Protein AF-A0A1B6LJT4-F1 (afdb_monomer_lite)

Foldseek 3Di:
DDDDDDDDDDDDPDDDDDDDPLRLLADQDDDDPDDDDDVVLCVVLVLDPVCVVVLVVVLVVLVVVLVVVVVCCVPPPVVVCVVVVVVVVDVDDDDDLVSVAQDEAEDDDDQLPCSLVVVCVSFVVPNPSNRGDRDNDDDPQAKEKEAEDPDWDKDFLVRVCVPSNNVVVCVVPDVNRNRYMYTHDHGSVRVCSPPRRRYIYIYD

Organism: NCBI:txid36148

Sequence (204 aa):
EEVAEQEPAVEEKVKEQEPTDEDQLTLEFETPKIRRPRDHIGEILHLDPESAETEMLLAKTIETTLKDLKKLYDSAINPLEILFKYRDLSNRHFGDPEIFSKPLILFMGPWSGGKSTILNYLLDNEFKSSSLRTGAEPSPAYFNILMWGDREEVLDGTQLAADWTFSGLQKFGQGLLDRLRGLRLNAPLLEKVMQNYLFNIFIA

pLDDT: mean 71.95, std 18.51, range [28.2, 94.06]

Secondary structure (DSSP, 8-state):
----PPPPP-------PPPPTTTTT-------SSPPP-HHHHHHTT-SHHHHHHHHHHHHHHHHHHHHHHHHIIIIIHHHHHHTTHHHH-S----HHHHH---EEEE--STTSSHHHHHHHHHT-TTSTTPPP--SS-----EEEEEE-SS-EEEEHHHHHHSTTTGGGGGG-HHHHTTEEEEEE--HHHHHHHHTS--EEEE-

Structure (mmCIF, N/CA/C/O backbone):
data_AF-A0A1B6LJT4-F1
#
_entry.id   AF-A0A1B6LJT4-F1
#
loop_
_atom_site.group_PDB
_atom_site.id
_atom_site.type_symbol
_atom_site.label_atom_id
_atom_site.label_alt_id
_atom_site.label_comp_id
_atom_site.label_asym_id
_atom_site.label_entity_id
_atom_site.label_seq_id
_atom_site.pdbx_PDB_ins_code
_atom_site.Cartn_x
_atom_site.Cartn_y
_atom_site.Cartn_z
_atom_site.occupancy
_atom_site.B_iso_or_equiv
_atom_site.auth_seq_id
_atom_site.auth_comp_id
_atom_site.auth_asym_id
_atom_site.auth_atom_id
_atom_site.pdbx_PDB_model_num
ATOM 1 N N . GLU A 1 1 ? 4.831 -4.525 -81.318 1.00 39.66 1 GLU A N 1
ATOM 2 C CA . GLU A 1 1 ? 4.690 -3.309 -80.501 1.00 39.66 1 GLU A CA 1
ATOM 3 C C . GLU A 1 1 ? 3.236 -3.189 -80.118 1.00 39.66 1 GLU A C 1
ATOM 5 O O . GLU A 1 1 ? 2.417 -2.958 -80.991 1.00 39.66 1 GLU A O 1
ATOM 10 N N . GLU A 1 2 ? 2.918 -3.421 -78.852 1.00 30.47 2 GLU A N 1
ATOM 11 C CA . GLU A 1 2 ? 1.665 -2.955 -78.267 1.00 30.47 2 GLU A CA 1
ATOM 12 C C . GLU A 1 2 ? 1.968 -2.649 -76.802 1.00 30.47 2 GLU A C 1
ATOM 14 O O . GLU A 1 2 ? 2.510 -3.475 -76.065 1.00 30.47 2 GLU A O 1
ATOM 19 N N . VAL A 1 3 ? 1.785 -1.376 -76.472 1.00 29.97 3 VAL A N 1
ATOM 20 C CA . VAL A 1 3 ? 2.199 -0.713 -75.241 1.00 29.97 3 VAL A CA 1
ATOM 21 C C . VAL A 1 3 ? 1.140 -1.003 -74.183 1.00 29.97 3 VAL A C 1
ATOM 23 O O . VAL A 1 3 ? -0.027 -0.684 -74.381 1.00 29.97 3 VAL A O 1
ATOM 26 N N . ALA A 1 4 ? 1.540 -1.626 -73.075 1.00 30.77 4 ALA A N 1
ATOM 27 C CA . ALA A 1 4 ? 0.677 -1.827 -71.920 1.00 30.77 4 ALA A CA 1
ATOM 28 C C . ALA A 1 4 ? 0.597 -0.522 -71.110 1.00 30.77 4 ALA A C 1
ATOM 30 O O . ALA A 1 4 ? 1.565 -0.137 -70.451 1.00 30.77 4 ALA A O 1
ATOM 31 N N . GLU A 1 5 ? -0.548 0.157 -71.171 1.00 32.22 5 GLU A N 1
ATOM 32 C CA . GLU A 1 5 ? -0.922 1.205 -70.220 1.00 32.22 5 GLU A CA 1
ATOM 33 C C . GLU A 1 5 ? -1.245 0.563 -68.862 1.00 32.22 5 GLU A C 1
ATOM 35 O O . GLU A 1 5 ? -2.093 -0.322 -68.754 1.00 32.22 5 GLU A O 1
ATOM 40 N N . GLN A 1 6 ? -0.523 0.991 -67.827 1.00 30.58 6 GLN A N 1
ATOM 41 C CA . GLN A 1 6 ? -0.782 0.653 -66.430 1.00 30.58 6 GLN A CA 1
ATOM 42 C C . GLN A 1 6 ? -1.747 1.687 -65.835 1.00 30.58 6 GLN A C 1
ATOM 44 O O . GLN A 1 6 ? -1.438 2.878 -65.801 1.00 30.58 6 GLN A O 1
ATOM 49 N N . GLU A 1 7 ? -2.893 1.230 -65.334 1.00 30.56 7 GLU A N 1
ATOM 50 C CA . GLU A 1 7 ? -3.740 1.992 -64.408 1.00 30.56 7 GLU A CA 1
ATOM 51 C C . GLU A 1 7 ? -3.060 2.067 -63.023 1.00 30.56 7 GLU A C 1
ATOM 53 O O . GLU A 1 7 ? -2.526 1.052 -62.562 1.00 30.56 7 GLU A O 1
ATOM 58 N N . PRO A 1 8 ? -3.061 3.213 -62.314 1.00 31.23 8 PRO A N 1
ATOM 59 C CA . PRO A 1 8 ? -2.536 3.271 -60.956 1.00 31.23 8 PRO A CA 1
ATOM 60 C C . PRO A 1 8 ? -3.595 2.816 -59.941 1.00 31.23 8 PRO A C 1
ATOM 62 O O . PRO A 1 8 ? -4.715 3.328 -59.902 1.00 31.23 8 PRO A O 1
ATOM 65 N N . ALA A 1 9 ? -3.208 1.862 -59.093 1.00 29.45 9 ALA A N 1
ATOM 66 C CA . ALA A 1 9 ? -3.973 1.414 -57.938 1.00 29.45 9 ALA A CA 1
ATOM 67 C C . ALA A 1 9 ? -4.107 2.536 -56.894 1.00 29.45 9 ALA A C 1
ATOM 69 O O . ALA A 1 9 ? -3.146 3.230 -56.564 1.00 29.45 9 ALA A O 1
ATOM 70 N N . VAL A 1 10 ? -5.323 2.698 -56.378 1.00 29.47 10 VAL A N 1
ATOM 71 C CA . VAL A 1 10 ? -5.694 3.658 -55.335 1.00 29.47 10 VAL A CA 1
ATOM 72 C C . VAL A 1 10 ? -5.130 3.182 -53.991 1.00 29.47 10 VAL A C 1
ATOM 74 O O . VAL A 1 10 ? -5.551 2.150 -53.478 1.00 29.47 10 VAL A O 1
ATOM 77 N N . GLU A 1 11 ? -4.185 3.929 -53.417 1.00 30.33 11 GLU A N 1
ATOM 78 C CA . GLU A 1 11 ? -3.717 3.735 -52.039 1.00 30.33 11 GLU A CA 1
ATOM 79 C C . GLU A 1 11 ? -4.812 4.157 -51.042 1.00 30.33 11 GLU A C 1
ATOM 81 O O . GLU A 1 11 ? -5.112 5.343 -50.868 1.00 30.33 11 GLU A O 1
ATOM 86 N N . GLU A 1 12 ? -5.411 3.177 -50.364 1.00 29.47 12 GLU A N 1
ATOM 87 C CA . GLU A 1 12 ? -6.205 3.401 -49.156 1.00 29.47 12 GLU A CA 1
ATOM 88 C C . GLU A 1 12 ? -5.291 3.908 -48.033 1.00 29.47 12 GLU A C 1
ATOM 90 O O . GLU A 1 12 ? -4.470 3.180 -47.475 1.00 29.47 12 GLU A O 1
ATOM 95 N N . LYS A 1 13 ? -5.448 5.186 -47.682 1.00 28.20 13 LYS A N 1
ATOM 96 C CA . LYS A 1 13 ? -4.866 5.772 -46.473 1.00 28.20 13 LYS A CA 1
ATOM 97 C C . LYS A 1 13 ? -5.453 5.085 -45.239 1.00 28.20 13 LYS A C 1
ATOM 99 O O . LYS A 1 13 ? -6.573 5.395 -44.829 1.00 28.20 13 LYS A O 1
ATOM 104 N N . VAL A 1 14 ? -4.673 4.203 -44.624 1.00 30.86 14 VAL A N 1
ATOM 105 C CA . VAL A 1 14 ? -4.910 3.719 -43.261 1.00 30.86 14 VAL A CA 1
ATOM 106 C C . VAL A 1 14 ? -4.842 4.931 -42.329 1.00 30.86 14 VAL A C 1
ATOM 108 O O . VAL A 1 14 ? -3.804 5.574 -42.198 1.00 30.86 14 VAL A O 1
ATOM 111 N N . LYS A 1 15 ? -5.983 5.296 -41.736 1.00 30.11 15 LYS A N 1
ATOM 112 C CA . LYS A 1 15 ? -6.048 6.284 -40.656 1.00 30.11 15 LYS A CA 1
ATOM 113 C C . LYS A 1 15 ? -5.293 5.723 -39.454 1.00 30.11 15 LYS A C 1
ATOM 115 O O . LYS A 1 15 ? -5.739 4.736 -38.877 1.00 30.11 15 LYS A O 1
ATOM 120 N N . GLU A 1 16 ? -4.199 6.374 -39.076 1.00 35.47 16 GLU A N 1
ATOM 121 C CA . GLU A 1 16 ? -3.583 6.221 -37.758 1.00 35.47 16 GLU A CA 1
ATOM 122 C C . GLU A 1 16 ? -4.648 6.547 -36.700 1.00 35.47 16 GLU A C 1
ATOM 124 O O . GLU A 1 16 ? -5.141 7.673 -36.613 1.00 35.47 16 GLU A O 1
ATOM 129 N N . GLN A 1 17 ? -5.091 5.522 -35.974 1.00 36.88 17 GLN A N 1
ATOM 130 C CA . GLN A 1 17 ? -5.927 5.680 -34.790 1.00 36.88 17 GLN A CA 1
ATOM 131 C C . GLN A 1 17 ? -5.018 6.118 -33.640 1.00 36.88 17 GLN A C 1
ATOM 133 O O . GLN A 1 17 ? -3.931 5.568 -33.469 1.00 36.88 17 GLN A O 1
ATOM 138 N N . GLU A 1 18 ? -5.440 7.130 -32.881 1.00 37.72 18 GLU A N 1
ATOM 139 C CA . GLU A 1 18 ? -4.740 7.522 -31.656 1.00 37.72 18 GLU A CA 1
ATOM 140 C C . GLU A 1 18 ? -4.687 6.328 -30.684 1.00 37.72 18 GLU A C 1
ATOM 142 O O . GLU A 1 18 ? -5.686 5.613 -30.563 1.00 37.72 18 GLU A O 1
ATOM 147 N N . PRO A 1 19 ? -3.548 6.090 -30.007 1.00 37.28 19 PRO A N 1
ATOM 148 C CA . PRO A 1 19 ? -3.384 4.936 -29.133 1.00 37.28 19 PRO A CA 1
ATOM 149 C C . PRO A 1 19 ? -4.334 5.032 -27.939 1.00 37.28 19 PRO A C 1
ATOM 151 O O . PRO A 1 19 ? -4.362 6.040 -27.223 1.00 37.28 19 PRO A O 1
ATOM 154 N N . THR A 1 20 ? -5.095 3.962 -27.723 1.00 43.94 20 THR A N 1
ATOM 155 C CA . THR A 1 20 ? -6.021 3.813 -26.599 1.00 43.94 20 THR A CA 1
ATOM 156 C C . THR A 1 20 ? -5.267 3.861 -25.262 1.00 43.94 20 THR A C 1
ATOM 158 O O . THR A 1 20 ? -4.078 3.552 -25.202 1.00 43.94 20 THR A O 1
ATOM 161 N N . ASP A 1 21 ? -5.938 4.220 -24.161 1.00 46.62 21 ASP A N 1
ATOM 162 C CA . ASP A 1 21 ? -5.322 4.275 -22.819 1.00 46.62 21 ASP A CA 1
ATOM 163 C C . ASP A 1 21 ? -4.666 2.939 -22.400 1.00 46.62 21 ASP A C 1
ATOM 165 O O . ASP A 1 21 ? -3.709 2.934 -21.628 1.00 46.62 21 ASP A O 1
ATOM 169 N N . GLU A 1 22 ? -5.152 1.812 -22.933 1.00 44.06 22 GLU A N 1
ATOM 170 C CA . GLU A 1 22 ? -4.559 0.479 -22.754 1.00 44.06 22 GLU A CA 1
ATOM 171 C C . GLU A 1 22 ? -3.236 0.319 -23.531 1.00 44.06 22 GLU A C 1
ATOM 173 O O . GLU A 1 22 ? -2.260 -0.192 -22.980 1.00 44.06 22 GLU A O 1
ATOM 178 N N . ASP A 1 23 ? -3.152 0.850 -24.757 1.00 43.50 23 ASP A N 1
ATOM 179 C CA . ASP A 1 23 ? -1.957 0.779 -25.616 1.00 43.50 23 ASP A CA 1
ATOM 180 C C . ASP A 1 23 ? -0.812 1.662 -25.106 1.00 43.50 23 ASP A C 1
ATOM 182 O O . ASP A 1 23 ? 0.365 1.382 -25.339 1.00 43.50 23 ASP A O 1
ATOM 186 N N . GLN A 1 24 ? -1.133 2.726 -24.364 1.00 46.72 24 GLN A N 1
ATOM 187 C CA . GLN A 1 24 ? -0.129 3.585 -23.728 1.00 46.72 24 GLN A CA 1
ATOM 188 C C . GLN A 1 24 ? 0.595 2.896 -22.555 1.00 46.72 24 GLN A C 1
ATOM 190 O O . GLN A 1 24 ? 1.649 3.380 -22.122 1.00 46.72 24 GLN A O 1
ATOM 195 N N . LEU A 1 25 ? 0.060 1.778 -22.045 1.00 45.47 25 LEU A N 1
ATOM 196 C CA . LEU A 1 25 ? 0.709 0.948 -21.025 1.00 45.47 25 LEU A CA 1
ATOM 197 C C . LEU A 1 25 ? 1.537 -0.200 -21.623 1.00 45.47 25 LEU A C 1
ATOM 199 O O . LEU A 1 25 ? 2.586 -0.532 -21.071 1.00 45.47 25 LEU A O 1
ATOM 203 N N . THR A 1 26 ? 1.124 -0.785 -22.746 1.00 44.16 26 THR A N 1
ATOM 204 C CA . THR A 1 26 ? 1.772 -1.964 -23.343 1.00 44.16 26 THR A CA 1
ATOM 205 C C . THR A 1 26 ? 2.773 -1.585 -24.431 1.00 44.16 26 THR A C 1
ATOM 207 O O . THR A 1 26 ? 2.538 -1.799 -25.617 1.00 44.16 26 THR A O 1
ATOM 210 N N . LEU A 1 27 ? 3.933 -1.050 -24.046 1.00 51.69 27 LEU A N 1
ATOM 211 C CA . LEU A 1 27 ? 5.076 -1.022 -24.965 1.00 51.69 27 LEU A CA 1
ATOM 212 C C . LEU A 1 27 ? 5.609 -2.454 -25.137 1.00 51.69 27 LEU A C 1
ATOM 214 O O . LEU A 1 27 ? 6.002 -3.099 -24.164 1.00 51.69 27 LEU A O 1
ATOM 218 N N . GLU A 1 28 ? 5.626 -2.960 -26.370 1.00 45.59 28 GLU A N 1
ATOM 219 C CA . GLU A 1 28 ? 6.308 -4.213 -26.702 1.00 45.59 28 GLU A CA 1
ATOM 220 C C . GLU A 1 28 ? 7.818 -4.007 -26.545 1.00 45.59 28 GLU A C 1
ATOM 222 O O . GLU A 1 28 ? 8.483 -3.388 -27.375 1.00 45.59 28 GLU A O 1
ATOM 227 N N . PHE A 1 29 ? 8.378 -4.491 -25.440 1.00 53.41 29 PHE A N 1
ATOM 228 C CA . PHE A 1 29 ? 9.816 -4.446 -25.227 1.00 53.41 29 PHE A CA 1
ATOM 229 C C . PHE A 1 29 ? 10.473 -5.741 -25.710 1.00 53.41 29 PHE A C 1
ATOM 231 O O . PHE A 1 29 ? 10.131 -6.834 -25.251 1.00 53.41 29 PHE A O 1
ATOM 238 N N . GLU A 1 30 ? 11.497 -5.633 -26.559 1.00 58.06 30 GLU A N 1
ATOM 239 C CA . GLU A 1 30 ? 12.404 -6.754 -26.808 1.00 58.06 30 GLU A CA 1
ATOM 240 C C . GLU A 1 30 ? 13.152 -7.091 -25.513 1.00 58.06 30 GLU A C 1
ATOM 242 O O . GLU A 1 30 ? 13.946 -6.301 -24.997 1.00 58.06 30 GLU A O 1
ATOM 247 N N . THR A 1 31 ? 12.886 -8.274 -24.956 1.00 60.66 31 THR A N 1
ATOM 248 C CA . THR A 1 31 ? 13.540 -8.708 -23.719 1.00 60.66 31 THR A CA 1
ATOM 249 C C . THR A 1 31 ? 15.049 -8.876 -23.957 1.00 60.66 31 THR A C 1
ATOM 251 O O . THR A 1 31 ? 15.448 -9.719 -24.769 1.00 60.66 31 THR A O 1
ATOM 254 N N . PRO A 1 32 ? 15.921 -8.157 -23.226 1.00 70.75 32 PRO A N 1
ATOM 255 C CA . PRO A 1 32 ? 17.362 -8.328 -23.357 1.00 70.75 32 PRO A CA 1
ATOM 256 C C . PRO A 1 32 ? 17.798 -9.727 -22.895 1.00 70.75 32 PRO A C 1
ATOM 258 O O . PRO A 1 32 ? 17.322 -10.247 -21.885 1.00 70.75 32 PRO A O 1
ATOM 261 N N . LYS A 1 33 ? 18.754 -10.327 -23.619 1.00 66.12 33 LYS A N 1
ATOM 262 C CA . LYS A 1 33 ? 19.269 -11.687 -23.349 1.00 66.12 33 LYS A CA 1
ATOM 263 C C . LYS A 1 33 ? 19.962 -11.837 -21.989 1.00 66.12 33 LYS A C 1
ATOM 265 O O . LYS A 1 33 ? 20.040 -12.946 -21.476 1.00 66.12 33 LYS A O 1
ATOM 270 N N . ILE A 1 34 ? 20.482 -10.747 -21.422 1.00 74.75 34 ILE A N 1
ATOM 271 C CA . ILE A 1 34 ? 21.136 -10.732 -20.108 1.00 74.75 34 ILE A CA 1
ATOM 272 C C . ILE A 1 34 ? 20.363 -9.758 -19.222 1.00 74.75 34 ILE A C 1
ATOM 274 O O . ILE A 1 34 ? 20.391 -8.548 -19.448 1.00 74.75 34 ILE A O 1
ATOM 278 N N . ARG A 1 35 ? 19.660 -10.298 -18.224 1.00 76.06 35 ARG A N 1
ATOM 279 C CA . ARG A 1 35 ? 18.946 -9.517 -17.209 1.00 76.06 35 ARG A CA 1
ATOM 280 C C . ARG A 1 35 ? 19.856 -9.257 -16.010 1.00 76.06 35 ARG A C 1
ATOM 282 O O . ARG A 1 35 ? 20.797 -10.008 -15.755 1.00 76.06 35 ARG A O 1
ATOM 289 N N . ARG A 1 36 ? 19.571 -8.187 -15.267 1.00 80.88 36 ARG A N 1
ATOM 290 C CA . ARG A 1 36 ? 20.244 -7.915 -13.989 1.00 80.88 36 ARG A CA 1
ATOM 291 C C . ARG A 1 36 ? 19.910 -9.046 -12.998 1.00 80.88 36 ARG A C 1
ATOM 293 O O . ARG A 1 36 ? 18.734 -9.396 -12.909 1.00 80.88 36 ARG A O 1
ATOM 300 N N . PRO A 1 37 ? 20.897 -9.624 -12.286 1.00 80.69 37 PRO A N 1
ATOM 301 C CA . PRO A 1 37 ? 20.642 -10.685 -11.316 1.00 80.69 37 PRO A CA 1
ATOM 302 C C . PRO A 1 37 ? 19.878 -10.136 -10.110 1.00 80.69 37 PRO A C 1
ATOM 304 O O . PRO A 1 37 ? 20.085 -8.991 -9.704 1.00 80.69 37 PRO A O 1
ATOM 307 N N . ARG A 1 38 ? 18.997 -10.955 -9.535 1.00 77.44 38 ARG A N 1
ATOM 308 C CA . ARG A 1 38 ? 18.036 -10.534 -8.502 1.00 77.44 38 ARG A CA 1
ATOM 309 C C . ARG A 1 38 ? 18.003 -11.425 -7.272 1.00 77.44 38 ARG A C 1
ATOM 311 O O . ARG A 1 38 ? 17.150 -11.235 -6.413 1.00 77.44 38 ARG A O 1
ATOM 318 N N . ASP A 1 39 ? 18.946 -12.347 -7.169 1.00 80.81 39 ASP A N 1
ATOM 319 C CA . ASP A 1 39 ? 18.966 -13.360 -6.114 1.00 80.81 39 ASP A CA 1
ATOM 320 C C . ASP A 1 39 ? 19.014 -12.712 -4.716 1.00 80.81 39 ASP A C 1
ATOM 322 O O . ASP A 1 39 ? 18.272 -13.099 -3.818 1.00 80.81 39 ASP A O 1
ATOM 326 N N . HIS A 1 40 ? 19.742 -11.595 -4.589 1.00 81.31 40 HIS A N 1
ATOM 327 C CA . HIS A 1 40 ? 19.784 -10.765 -3.377 1.00 81.31 40 HIS A CA 1
ATOM 328 C C . HIS A 1 40 ? 18.410 -10.263 -2.903 1.00 81.31 40 HIS A C 1
ATOM 330 O O . HIS A 1 40 ? 18.234 -10.020 -1.715 1.00 81.31 40 HIS A O 1
ATOM 336 N N . ILE A 1 41 ? 17.433 -10.066 -3.797 1.00 79.56 41 ILE A N 1
ATOM 337 C CA . ILE A 1 41 ? 16.086 -9.617 -3.408 1.00 79.56 41 ILE A CA 1
ATOM 338 C C . ILE A 1 41 ? 15.383 -10.733 -2.635 1.00 79.56 41 ILE A C 1
ATOM 340 O O . ILE A 1 41 ? 14.738 -10.455 -1.627 1.00 79.56 41 ILE A O 1
ATOM 344 N N . GLY A 1 42 ? 15.535 -11.982 -3.086 1.00 75.25 42 GLY A N 1
ATOM 345 C CA . GLY A 1 42 ? 14.989 -13.148 -2.395 1.00 75.25 42 GLY A CA 1
ATOM 346 C C . GLY A 1 42 ? 15.584 -13.316 -1.002 1.00 75.25 42 GLY A C 1
ATOM 347 O O . GLY A 1 42 ? 14.832 -13.488 -0.046 1.00 75.25 42 GLY A O 1
ATOM 348 N N . GLU A 1 43 ? 16.903 -13.151 -0.887 1.00 77.00 43 GLU A N 1
ATOM 349 C CA . GLU A 1 43 ? 17.624 -13.224 0.389 1.00 77.00 43 GLU A CA 1
ATOM 350 C C . GLU A 1 43 ? 17.216 -12.098 1.357 1.00 77.00 43 GLU A C 1
ATOM 352 O O . GLU A 1 43 ? 16.897 -12.361 2.515 1.00 77.00 43 GLU A O 1
ATOM 357 N N . ILE A 1 44 ? 17.180 -10.839 0.895 1.00 76.56 44 ILE A N 1
ATOM 358 C CA . ILE A 1 44 ? 16.849 -9.672 1.739 1.00 76.56 44 ILE A CA 1
ATOM 359 C C . ILE A 1 44 ? 15.403 -9.726 2.229 1.00 76.56 44 ILE A C 1
ATOM 361 O O . ILE A 1 44 ? 15.114 -9.367 3.369 1.00 76.56 44 ILE A O 1
ATOM 365 N N . LEU A 1 45 ? 14.479 -10.127 1.357 1.00 73.75 45 LEU A N 1
ATOM 366 C CA . LEU A 1 45 ? 13.057 -10.209 1.684 1.00 73.75 45 LEU A CA 1
ATOM 367 C C . LEU A 1 45 ? 12.660 -11.615 2.148 1.00 73.75 45 LEU A C 1
ATOM 369 O O . LEU A 1 45 ? 11.468 -11.921 2.161 1.00 73.75 45 LEU A O 1
ATOM 373 N N . HIS A 1 46 ? 13.638 -12.438 2.558 1.00 73.50 46 HIS A N 1
ATOM 374 C CA . HIS A 1 46 ? 13.458 -13.746 3.190 1.00 73.50 46 HIS A CA 1
ATOM 375 C C . HIS A 1 46 ? 12.368 -14.584 2.509 1.00 73.50 46 HIS A C 1
ATOM 377 O O . HIS A 1 46 ? 11.441 -15.068 3.156 1.00 73.50 46 HIS A O 1
ATOM 383 N N . LEU A 1 47 ? 12.401 -14.678 1.176 1.00 69.50 47 LEU A N 1
ATOM 384 C CA . LEU A 1 47 ? 11.389 -15.409 0.398 1.00 69.50 47 LEU A CA 1
ATOM 385 C C . LEU A 1 47 ? 11.536 -16.938 0.520 1.00 69.50 47 LEU A C 1
ATOM 387 O O . LEU A 1 47 ? 10.780 -17.683 -0.101 1.00 69.50 47 LEU A O 1
ATOM 391 N N . ASP A 1 48 ? 12.493 -17.398 1.323 1.00 73.00 48 ASP A N 1
ATOM 392 C CA . ASP A 1 48 ? 12.773 -18.805 1.560 1.00 73.00 48 ASP A CA 1
ATOM 393 C C . ASP A 1 48 ? 11.681 -19.483 2.407 1.00 73.00 48 ASP A C 1
ATOM 395 O O . ASP A 1 48 ? 11.159 -18.891 3.360 1.00 73.00 48 ASP A O 1
ATOM 399 N N . PRO A 1 49 ? 11.376 -20.766 2.136 1.00 71.62 49 PRO A N 1
ATOM 400 C CA . PRO A 1 49 ? 10.339 -21.511 2.851 1.00 71.62 49 PRO A CA 1
ATOM 401 C C . PRO A 1 49 ? 10.620 -21.661 4.355 1.00 71.62 49 PRO A C 1
ATOM 403 O O . PRO A 1 49 ? 9.683 -21.805 5.134 1.00 71.62 49 PRO A O 1
ATOM 406 N N . GLU A 1 50 ? 11.882 -21.578 4.787 1.00 73.31 50 GLU A N 1
ATOM 407 C CA . GLU A 1 50 ? 12.261 -21.629 6.208 1.00 73.31 50 GLU A CA 1
ATOM 408 C C . GLU A 1 50 ? 11.764 -20.407 6.999 1.00 73.31 50 GLU A C 1
ATOM 410 O O . GLU A 1 50 ? 11.437 -20.516 8.180 1.00 73.31 50 GLU A O 1
ATOM 415 N N . SER A 1 51 ? 11.642 -19.245 6.348 1.00 73.62 51 SER A N 1
ATOM 416 C CA . SER A 1 51 ? 11.158 -18.013 6.989 1.00 73.62 51 SER A CA 1
ATOM 417 C C . SER A 1 51 ? 9.627 -17.958 7.078 1.00 73.62 51 SER A C 1
ATOM 419 O O . SER A 1 51 ? 9.070 -17.204 7.883 1.00 73.62 51 SER A O 1
ATOM 421 N N . ALA A 1 52 ? 8.925 -18.800 6.312 1.00 74.81 52 ALA A N 1
ATOM 422 C CA . ALA A 1 52 ? 7.465 -18.812 6.252 1.00 74.81 52 ALA A CA 1
ATOM 423 C C . ALA A 1 52 ? 6.819 -19.139 7.610 1.00 74.81 52 ALA A C 1
ATOM 425 O O . ALA A 1 52 ? 5.831 -18.512 7.995 1.00 74.81 52 ALA A O 1
ATOM 426 N N . GLU A 1 53 ? 7.395 -20.071 8.379 1.00 77.88 53 GLU A N 1
ATOM 427 C CA . GLU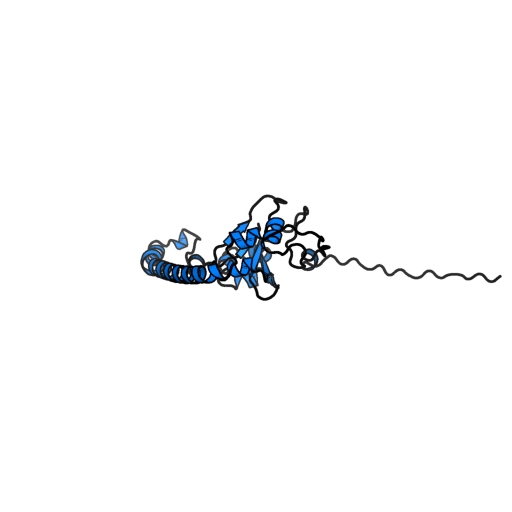 A 1 53 ? 6.874 -20.426 9.706 1.00 77.88 53 GLU A CA 1
ATOM 428 C C . GLU A 1 53 ? 6.983 -19.258 10.692 1.00 77.88 53 GLU A C 1
ATOM 430 O O . GLU A 1 53 ? 6.029 -18.945 11.412 1.00 77.88 53 GLU A O 1
ATOM 435 N N . THR A 1 54 ? 8.132 -18.573 10.700 1.00 80.12 54 THR A N 1
ATOM 436 C CA . THR A 1 54 ? 8.339 -17.400 11.557 1.00 80.12 54 THR A CA 1
ATOM 437 C C . THR A 1 54 ? 7.393 -16.262 11.196 1.00 80.12 54 THR A C 1
ATOM 439 O O . THR A 1 54 ? 6.830 -15.621 12.083 1.00 80.12 54 THR A O 1
ATOM 442 N N . GLU A 1 55 ? 7.138 -16.054 9.907 1.00 76.88 55 GLU A N 1
ATOM 443 C CA . GLU A 1 55 ? 6.228 -15.017 9.425 1.00 76.88 55 GLU A CA 1
ATOM 444 C C . GLU A 1 55 ? 4.773 -15.309 9.779 1.00 76.88 55 GLU A C 1
ATOM 446 O O . GLU A 1 55 ? 4.064 -14.404 10.213 1.00 76.88 55 GLU A O 1
ATOM 451 N N . MET A 1 56 ? 4.345 -16.571 9.711 1.00 79.81 56 MET A N 1
ATOM 452 C CA . MET A 1 56 ? 3.004 -16.967 10.144 1.00 79.81 56 MET A CA 1
ATOM 453 C C . MET A 1 56 ? 2.776 -16.670 11.637 1.00 79.81 56 MET A C 1
ATOM 455 O O . MET A 1 56 ? 1.711 -16.185 12.035 1.00 79.81 56 MET A O 1
ATOM 459 N N . LEU A 1 57 ? 3.779 -16.931 12.484 1.00 83.56 57 LEU A N 1
ATOM 460 C CA . LEU A 1 57 ? 3.711 -16.615 13.916 1.00 83.56 57 LEU A CA 1
ATOM 461 C C . LEU A 1 57 ? 3.663 -15.101 14.167 1.00 83.56 57 LEU A C 1
ATOM 463 O O . LEU A 1 57 ? 2.890 -14.632 15.013 1.00 83.56 57 LEU A O 1
ATOM 467 N N . LEU A 1 58 ? 4.456 -14.330 13.420 1.00 84.19 58 LEU A N 1
ATOM 468 C CA . LEU A 1 58 ? 4.441 -12.870 13.482 1.00 84.19 58 LEU A CA 1
ATOM 469 C C . LEU A 1 58 ? 3.087 -12.307 13.038 1.00 84.19 58 LEU A C 1
ATOM 471 O O . LEU A 1 58 ? 2.516 -11.497 13.766 1.00 84.19 58 LEU A O 1
ATOM 475 N N . ALA A 1 59 ? 2.524 -12.786 11.927 1.00 82.19 59 ALA A N 1
ATOM 476 C CA . ALA A 1 59 ? 1.223 -12.358 11.413 1.00 82.19 59 ALA A CA 1
ATOM 477 C C . ALA A 1 59 ? 0.105 -12.566 12.446 1.00 82.19 59 ALA A C 1
ATOM 479 O O . ALA A 1 59 ? -0.670 -11.651 12.729 1.00 82.19 59 ALA A O 1
ATOM 480 N N . LYS A 1 60 ? 0.074 -13.732 13.105 1.00 86.12 60 LYS A N 1
ATOM 481 C CA . LYS A 1 60 ? -0.888 -14.020 14.182 1.00 86.12 60 LYS A CA 1
ATOM 482 C C . LYS A 1 60 ? -0.726 -13.088 15.386 1.00 86.12 60 LYS A C 1
ATOM 484 O O . LYS A 1 60 ? -1.712 -12.675 16.008 1.00 86.12 60 LYS A O 1
ATOM 489 N N . THR A 1 61 ? 0.518 -12.768 15.734 1.00 89.94 61 THR A N 1
ATOM 490 C CA . THR A 1 61 ? 0.823 -11.838 16.828 1.00 89.94 61 THR A CA 1
ATOM 491 C C . THR A 1 61 ? 0.337 -10.433 16.477 1.00 89.94 61 THR A C 1
ATOM 493 O O . THR A 1 61 ? -0.394 -9.836 17.265 1.00 89.94 61 THR A O 1
ATOM 496 N N . ILE A 1 62 ? 0.645 -9.956 15.266 1.00 88.19 62 ILE A N 1
ATOM 497 C CA . ILE A 1 62 ? 0.195 -8.663 14.735 1.00 88.19 62 ILE A CA 1
ATOM 498 C C . ILE A 1 62 ? -1.332 -8.580 14.751 1.00 88.19 62 ILE A C 1
ATOM 500 O O . ILE A 1 62 ? -1.878 -7.617 15.280 1.00 88.19 62 ILE A O 1
ATOM 504 N N . GLU A 1 63 ? -2.035 -9.598 14.249 1.00 87.38 63 GLU A N 1
ATOM 505 C CA . GLU A 1 63 ? -3.502 -9.617 14.230 1.00 87.38 63 GLU A CA 1
ATOM 506 C C . GLU A 1 63 ? -4.092 -9.479 15.643 1.00 87.38 63 GLU A C 1
ATOM 508 O O . GLU A 1 63 ? -5.049 -8.732 15.865 1.00 87.38 63 GLU A O 1
ATOM 513 N N . THR A 1 64 ? -3.499 -10.167 16.621 1.00 92.38 64 THR A N 1
ATOM 514 C CA . THR A 1 64 ? -3.922 -10.087 18.025 1.00 92.38 64 THR A CA 1
ATOM 515 C C . THR A 1 64 ? -3.680 -8.685 18.588 1.00 92.38 64 THR A C 1
ATOM 517 O O . THR A 1 64 ? -4.584 -8.091 19.175 1.00 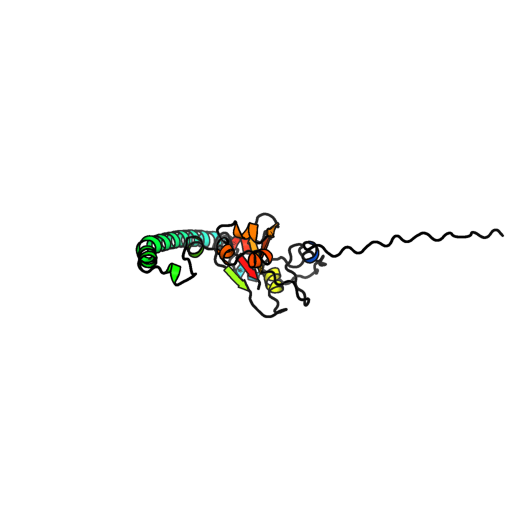92.38 64 THR A O 1
ATOM 520 N N . THR A 1 65 ? -2.497 -8.114 18.344 1.00 92.06 65 THR A N 1
ATOM 521 C CA . THR A 1 65 ? -2.152 -6.755 18.777 1.00 92.06 65 THR A CA 1
ATOM 522 C C . THR A 1 65 ? -3.065 -5.698 18.149 1.00 92.06 65 THR A C 1
ATOM 524 O O . THR A 1 65 ? -3.528 -4.806 18.856 1.00 92.06 65 THR A O 1
ATOM 527 N N . LEU A 1 66 ? -3.389 -5.807 16.856 1.00 90.62 66 LEU A N 1
ATOM 528 C CA . LEU A 1 66 ? -4.303 -4.884 16.173 1.00 90.62 66 LEU A CA 1
ATOM 529 C C . LEU A 1 66 ? -5.730 -4.971 16.730 1.00 90.62 66 LEU A C 1
ATOM 531 O O . LEU A 1 66 ? -6.387 -3.945 16.916 1.00 90.62 66 LEU A O 1
ATOM 535 N N . LYS A 1 67 ? -6.212 -6.177 17.060 1.00 91.44 67 LYS A N 1
ATOM 536 C CA . LYS A 1 67 ? -7.515 -6.355 17.724 1.00 91.44 67 LYS A CA 1
ATOM 537 C C . LYS A 1 67 ? -7.546 -5.697 19.099 1.00 91.44 67 LYS A C 1
ATOM 539 O O . LYS A 1 67 ? -8.552 -5.084 19.455 1.00 91.44 67 LYS A O 1
ATOM 544 N N . ASP A 1 68 ? -6.471 -5.810 19.868 1.00 93.62 68 ASP A N 1
ATOM 545 C CA . ASP A 1 68 ? -6.389 -5.179 21.185 1.00 93.62 68 ASP A CA 1
ATOM 546 C C . ASP A 1 68 ? -6.259 -3.653 21.080 1.00 93.62 68 ASP A C 1
ATOM 548 O O . ASP A 1 68 ? -6.906 -2.936 21.845 1.00 93.62 68 ASP A O 1
ATOM 552 N N . LEU A 1 69 ? -5.540 -3.149 20.071 1.00 91.81 69 LEU A N 1
ATOM 553 C CA . LEU A 1 69 ? -5.501 -1.723 19.743 1.00 91.81 69 LEU A CA 1
ATOM 554 C C . LEU A 1 69 ? -6.897 -1.185 19.405 1.00 91.81 69 LEU A C 1
ATOM 556 O O . LEU A 1 69 ? -7.287 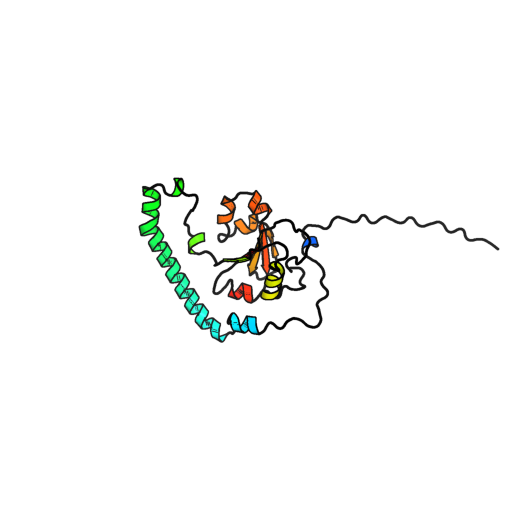-0.138 19.921 1.00 91.81 69 LEU A O 1
ATOM 560 N N . LYS A 1 70 ? -7.679 -1.919 18.602 1.00 91.44 70 LYS A N 1
ATOM 561 C CA . LYS A 1 70 ? -9.070 -1.554 18.301 1.00 91.44 70 LYS A CA 1
ATOM 562 C C . LYS A 1 70 ? -9.933 -1.492 19.561 1.00 91.44 70 LYS A C 1
ATOM 564 O O . LYS A 1 70 ? -10.616 -0.497 19.778 1.00 91.44 70 LYS A O 1
ATOM 569 N N . LYS A 1 71 ? -9.867 -2.506 20.433 1.00 93.19 71 LYS A N 1
ATOM 570 C CA . LYS A 1 71 ? -10.615 -2.492 21.707 1.00 93.19 71 LYS A CA 1
ATOM 571 C C . LYS A 1 71 ? -10.243 -1.287 22.571 1.00 93.19 71 LYS A C 1
ATOM 573 O O . LYS A 1 71 ? -11.113 -0.688 23.204 1.00 93.19 71 LYS A O 1
ATOM 578 N N . LEU A 1 72 ? -8.958 -0.936 22.621 1.00 93.12 72 LEU A N 1
ATOM 579 C CA . LEU A 1 72 ? -8.488 0.232 23.361 1.00 93.12 72 LEU A CA 1
ATOM 580 C C . LEU A 1 72 ? -9.038 1.530 22.757 1.00 93.12 72 LEU A C 1
ATOM 582 O O . LEU A 1 72 ? -9.529 2.383 23.493 1.00 93.12 72 LEU A O 1
ATOM 586 N N . TYR A 1 73 ? -9.005 1.661 21.430 1.00 91.56 73 TYR A N 1
ATOM 587 C CA . TYR A 1 73 ? -9.577 2.810 20.734 1.00 91.56 73 TYR A CA 1
ATOM 588 C C . TYR A 1 73 ? -11.078 2.961 21.027 1.00 91.56 73 TYR A C 1
ATOM 590 O O . TYR A 1 73 ? -11.512 4.029 21.463 1.00 91.56 73 TYR A O 1
ATOM 598 N N . ASP A 1 74 ? -11.848 1.881 20.888 1.00 91.12 74 ASP A N 1
ATOM 599 C CA . ASP A 1 74 ? -13.300 1.886 21.095 1.00 91.12 74 ASP A CA 1
ATOM 600 C C . ASP A 1 74 ? -13.690 2.214 22.545 1.00 91.12 74 ASP A C 1
ATOM 602 O O . ASP A 1 74 ? -14.682 2.905 22.783 1.00 91.12 74 ASP A O 1
ATOM 606 N N . SER A 1 75 ? -12.914 1.729 23.519 1.00 94.06 75 SER A N 1
ATOM 607 C CA . SER A 1 75 ? -13.220 1.900 24.946 1.00 94.06 75 SER A CA 1
ATOM 608 C C . SER A 1 75 ? -12.738 3.228 25.529 1.00 94.06 75 SER A C 1
ATOM 610 O O . SER A 1 75 ? -13.423 3.788 26.384 1.00 94.06 75 SER A O 1
ATOM 612 N N . ALA A 1 76 ? -11.580 3.732 25.094 1.00 92.81 76 ALA A N 1
ATOM 613 C CA . ALA A 1 76 ? -10.931 4.885 25.718 1.00 92.81 76 ALA A CA 1
ATOM 614 C C . ALA A 1 76 ? -10.926 6.145 24.842 1.00 92.81 76 ALA A C 1
ATOM 616 O O . ALA A 1 76 ? -11.085 7.245 25.370 1.00 92.81 76 ALA A O 1
ATOM 617 N N . ILE A 1 77 ? -10.746 6.014 23.524 1.00 90.25 77 ILE A N 1
ATOM 618 C CA . ILE A 1 77 ? -10.517 7.161 22.627 1.00 90.25 77 ILE A CA 1
ATOM 619 C C . ILE A 1 77 ? -11.831 7.638 22.005 1.00 90.25 77 ILE A C 1
ATOM 621 O O . ILE A 1 77 ? -12.170 8.816 22.117 1.00 90.25 77 ILE A O 1
ATOM 625 N N . ASN A 1 78 ? -12.614 6.726 21.424 1.00 89.44 78 ASN A N 1
ATOM 626 C CA . ASN A 1 78 ? -13.869 7.057 20.745 1.00 89.44 78 ASN A CA 1
ATOM 627 C C . ASN A 1 78 ? -14.867 7.848 21.633 1.00 89.44 78 ASN A C 1
ATOM 629 O O . ASN A 1 78 ? -15.425 8.840 21.158 1.00 89.44 78 ASN A O 1
ATOM 633 N N . PRO A 1 79 ? -15.061 7.534 22.936 1.00 92.00 79 PRO A N 1
ATOM 634 C CA . PRO A 1 79 ? -15.929 8.340 23.800 1.00 92.00 79 PRO A CA 1
ATOM 635 C C . PRO A 1 79 ? -15.454 9.792 23.965 1.00 92.00 79 PRO A C 1
ATOM 637 O O . PRO A 1 79 ? -16.278 10.702 24.055 1.00 92.00 79 PRO A O 1
ATOM 640 N N . LEU A 1 80 ? -14.136 10.022 23.983 1.00 90.38 80 LEU A N 1
ATOM 641 C CA . LEU A 1 80 ? -13.555 11.362 24.086 1.00 90.38 80 LEU A CA 1
ATOM 642 C C . LEU A 1 80 ? -13.710 12.136 22.775 1.00 90.38 80 LEU A C 1
ATOM 644 O O . LEU A 1 80 ? -14.060 13.315 22.807 1.00 90.38 80 LEU A O 1
ATOM 648 N N . GLU A 1 81 ? -13.515 11.482 21.628 1.00 88.62 81 GLU A N 1
ATOM 649 C CA . GLU A 1 81 ? -13.741 12.111 20.323 1.00 88.62 81 GLU A CA 1
ATOM 650 C C . GLU A 1 81 ? -15.182 12.605 20.169 1.00 88.62 81 GLU A C 1
ATOM 652 O O . GLU A 1 81 ? -15.405 13.713 19.677 1.00 88.62 81 GLU A O 1
ATOM 657 N N . ILE A 1 82 ? -16.152 11.809 20.631 1.00 88.25 82 ILE A N 1
ATOM 658 C CA . ILE A 1 82 ? -17.573 12.172 20.620 1.00 88.25 82 ILE A CA 1
ATOM 659 C C . ILE A 1 82 ? -17.840 13.325 21.596 1.00 88.25 82 ILE A C 1
ATOM 661 O O . ILE A 1 82 ? -18.474 14.310 21.214 1.00 88.25 82 ILE A O 1
ATOM 665 N N . LEU A 1 83 ? -17.341 13.235 22.835 1.00 92.06 83 LEU A N 1
ATOM 666 C CA . LEU A 1 83 ? -17.573 14.246 23.872 1.00 92.06 83 LEU A CA 1
ATOM 667 C C . LEU A 1 83 ? -17.043 15.628 23.464 1.00 92.06 83 LEU A C 1
ATOM 669 O O . LEU A 1 83 ? -17.722 16.635 23.662 1.00 92.06 83 LEU A O 1
ATOM 673 N N . PHE A 1 84 ? -15.847 15.672 22.876 1.00 90.19 84 PHE A N 1
ATOM 674 C CA . PHE A 1 84 ? -15.195 16.912 22.451 1.00 90.19 84 PHE A CA 1
ATOM 675 C C . PHE A 1 84 ? -15.474 17.291 20.993 1.00 90.19 84 PHE A C 1
ATOM 677 O O . PHE A 1 84 ? -14.907 18.269 20.510 1.00 90.19 84 PHE A O 1
ATOM 684 N N . LYS A 1 85 ? -16.342 16.546 20.293 1.00 86.12 85 LYS A N 1
ATOM 685 C CA . LYS A 1 85 ? -16.670 16.760 18.873 1.00 86.12 85 LYS A CA 1
ATOM 686 C C . LYS A 1 85 ? -15.427 16.883 17.988 1.00 86.12 85 LYS A C 1
ATOM 688 O O . LYS A 1 85 ? -15.341 17.741 17.113 1.00 86.12 85 LYS A O 1
ATOM 693 N N . TYR A 1 86 ? -14.445 16.010 18.205 1.00 83.69 86 TYR A N 1
ATOM 694 C CA . TYR A 1 86 ? -13.158 16.077 17.507 1.00 83.69 86 TYR A CA 1
ATOM 695 C C . TYR A 1 86 ? -13.305 15.968 15.980 1.00 83.69 86 TYR A C 1
ATOM 697 O O . TYR A 1 86 ? -12.551 16.587 15.231 1.00 83.69 86 TYR A O 1
ATOM 705 N N . ARG A 1 87 ? -14.340 15.256 15.521 1.00 78.56 87 ARG A N 1
ATOM 706 C CA . ARG A 1 87 ? -14.693 15.100 14.101 1.00 78.56 87 ARG A CA 1
ATOM 707 C C . ARG A 1 87 ? -15.109 16.413 13.428 1.00 78.56 87 ARG A C 1
ATOM 709 O O . ARG A 1 87 ? -14.934 16.547 12.225 1.00 78.56 87 ARG A O 1
ATOM 716 N N . ASP A 1 88 ? -15.601 17.390 14.191 1.00 83.00 88 ASP A N 1
ATOM 717 C CA . ASP A 1 88 ? -15.950 18.717 13.664 1.00 83.00 88 ASP A CA 1
ATOM 718 C C . ASP A 1 88 ? -14.705 19.613 13.526 1.00 83.00 88 ASP A C 1
ATOM 720 O O . ASP A 1 88 ? -14.695 20.576 12.761 1.00 83.00 88 ASP A O 1
ATOM 724 N N . LEU A 1 89 ? -13.644 19.301 14.278 1.00 81.38 89 LEU A N 1
ATOM 725 C CA . LEU A 1 89 ? -12.390 20.056 14.318 1.00 81.38 89 LEU A CA 1
ATOM 726 C C . LEU A 1 89 ? -11.333 19.496 13.357 1.00 81.38 89 LEU A C 1
ATOM 728 O O . LEU A 1 89 ? -10.400 20.206 12.983 1.00 81.38 89 LEU A O 1
ATOM 732 N N . SER A 1 90 ? -11.448 18.222 12.980 1.00 75.25 90 SER A N 1
ATOM 733 C CA . SER A 1 90 ? -10.458 17.502 12.186 1.00 75.25 90 SER A CA 1
ATOM 734 C C . SER A 1 90 ? -11.123 16.581 11.169 1.00 75.25 90 SER A C 1
ATOM 736 O O . SER A 1 90 ? -11.952 15.748 11.515 1.00 75.25 90 SER A O 1
ATOM 738 N N . ASN A 1 91 ? -10.658 16.637 9.918 1.00 67.31 91 ASN A N 1
ATOM 739 C CA . ASN A 1 91 ? -11.064 15.692 8.869 1.00 67.31 91 ASN A CA 1
ATOM 740 C C . ASN A 1 91 ? -10.416 14.299 9.014 1.00 67.31 91 ASN A C 1
ATOM 742 O O . ASN A 1 91 ? -10.622 13.427 8.161 1.00 67.31 91 ASN A O 1
ATOM 746 N N . ARG A 1 92 ? -9.596 14.082 10.051 1.00 69.25 92 ARG A N 1
ATOM 747 C CA . ARG A 1 92 ? -8.948 12.794 10.311 1.00 69.25 92 ARG A CA 1
ATOM 748 C C . ARG A 1 92 ? -9.933 11.886 11.045 1.00 69.25 92 ARG A C 1
ATOM 750 O O . ARG A 1 92 ? -10.283 12.150 12.189 1.00 69.25 92 ARG A O 1
ATOM 757 N N . HIS A 1 93 ? -10.376 10.839 10.361 1.00 67.88 93 HIS A N 1
ATOM 758 C CA . HIS A 1 93 ? -11.391 9.914 10.842 1.00 67.88 93 HIS A CA 1
ATOM 759 C C . HIS A 1 93 ? -10.747 8.575 11.160 1.00 67.88 93 HIS A C 1
ATOM 761 O O . HIS A 1 93 ? -10.607 7.751 10.262 1.00 67.88 93 HIS A O 1
ATOM 767 N N . PHE A 1 94 ? -10.398 8.362 12.426 1.00 73.06 94 PHE A N 1
ATOM 768 C CA . PHE A 1 94 ? -9.810 7.095 12.830 1.00 73.06 94 PHE A CA 1
ATOM 769 C C . PHE A 1 94 ? -10.861 5.984 12.807 1.00 73.06 94 PHE A C 1
ATOM 771 O O . PHE A 1 94 ? -11.932 6.092 13.410 1.00 73.06 94 PHE A O 1
ATOM 778 N N . GLY A 1 95 ? -10.590 4.937 12.033 1.00 75.19 95 GLY A N 1
ATOM 779 C CA . GLY A 1 95 ? -11.537 3.855 11.792 1.00 75.19 95 GLY A CA 1
ATOM 780 C C . GLY A 1 95 ? -10.847 2.546 11.448 1.00 75.19 95 GLY A C 1
ATOM 781 O O . GLY A 1 95 ? -9.627 2.485 11.309 1.00 75.19 95 GLY A O 1
ATOM 782 N N . AS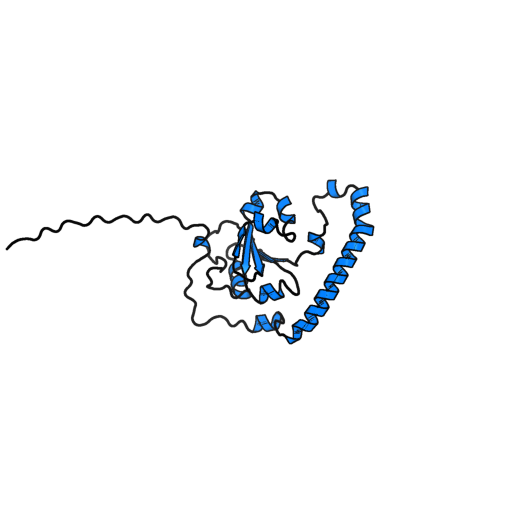P A 1 96 ? -11.650 1.497 11.280 1.00 77.94 96 ASP A N 1
ATOM 783 C CA . ASP A 1 96 ? -11.165 0.142 11.004 1.00 77.94 96 ASP A CA 1
ATOM 784 C C . ASP A 1 96 ? -10.155 0.071 9.844 1.00 77.94 96 ASP A C 1
ATOM 786 O O . ASP A 1 96 ? -9.120 -0.574 10.024 1.00 77.94 96 ASP A O 1
ATOM 790 N N . PRO A 1 97 ? -10.355 0.760 8.699 1.00 75.56 97 PRO A N 1
ATOM 791 C CA . PRO A 1 97 ? -9.364 0.753 7.630 1.00 75.56 97 PRO A CA 1
ATOM 792 C C . PRO A 1 97 ? -8.007 1.311 8.053 1.00 75.56 97 PRO A C 1
ATOM 794 O O . PRO A 1 97 ? -7.011 0.846 7.537 1.00 75.56 97 PRO A O 1
ATOM 797 N N . GLU A 1 98 ? -7.939 2.266 8.984 1.00 77.94 98 GLU A N 1
ATOM 798 C CA . GLU A 1 98 ? -6.678 2.883 9.425 1.00 77.94 98 GLU A CA 1
ATOM 799 C C . GLU A 1 98 ? -5.934 2.020 10.458 1.00 77.94 98 GLU A C 1
ATOM 801 O O . GLU A 1 98 ? -4.711 2.083 10.556 1.00 77.94 98 GLU A O 1
ATOM 806 N N . ILE A 1 99 ? -6.661 1.190 11.213 1.00 81.50 99 ILE A N 1
ATOM 807 C CA . ILE A 1 99 ? -6.084 0.248 12.185 1.00 81.50 99 ILE A CA 1
ATOM 808 C C . ILE A 1 99 ? -5.622 -1.029 11.484 1.00 81.50 99 ILE A C 1
ATOM 810 O O . ILE A 1 99 ? -4.536 -1.533 11.755 1.00 81.50 99 ILE A O 1
ATOM 814 N N . PHE A 1 100 ? -6.458 -1.563 10.595 1.00 79.44 100 PHE A N 1
ATOM 815 C CA . PHE A 1 100 ? -6.203 -2.829 9.913 1.00 79.44 100 PHE A CA 1
ATOM 816 C C . PHE A 1 100 ? -5.562 -2.644 8.535 1.00 79.44 100 PHE A C 1
ATOM 818 O O . PHE A 1 100 ? -5.360 -3.637 7.836 1.00 79.44 100 PHE A O 1
ATOM 825 N N . SER A 1 101 ? -5.250 -1.409 8.117 1.00 71.88 101 SER A N 1
ATOM 826 C CA . SER A 1 101 ? -4.659 -1.168 6.801 1.00 71.88 101 SER A CA 1
ATOM 827 C C . SER A 1 101 ? -3.370 -1.945 6.615 1.00 71.88 101 SER A C 1
ATOM 829 O O . SER A 1 101 ? -2.460 -1.930 7.444 1.00 71.88 101 SER A O 1
ATOM 831 N N . LYS A 1 102 ? -3.296 -2.508 5.417 1.00 71.06 102 LYS A N 1
ATOM 832 C CA . LYS A 1 102 ? -2.098 -2.959 4.728 1.00 71.06 102 LYS A CA 1
ATOM 833 C C . LYS A 1 102 ? -1.003 -1.861 4.805 1.00 71.06 102 LYS A C 1
ATOM 835 O O . LYS A 1 102 ? -1.292 -0.775 4.285 1.00 71.06 102 LYS A O 1
ATOM 840 N N . PRO A 1 103 ? 0.189 -2.041 5.441 1.00 70.69 103 PRO A N 1
ATOM 841 C CA . PRO A 1 103 ? 1.298 -1.091 5.298 1.00 70.69 103 PRO A CA 1
ATOM 842 C C . PRO A 1 103 ? 1.503 -0.677 3.835 1.00 70.69 103 PRO A C 1
ATOM 844 O O . PRO A 1 103 ? 1.332 -1.465 2.922 1.00 70.69 103 PRO A O 1
ATOM 847 N N . LEU A 1 104 ? 1.834 0.582 3.568 1.00 74.38 104 LEU A N 1
ATOM 848 C CA . LEU A 1 104 ? 1.883 1.113 2.202 1.00 74.38 104 LEU A CA 1
ATOM 849 C C . LEU A 1 104 ? 3.265 1.694 1.926 1.00 74.38 104 LEU A C 1
ATOM 851 O O . LEU A 1 104 ? 3.753 2.516 2.702 1.00 74.38 104 LEU A O 1
ATOM 855 N N . ILE A 1 105 ? 3.891 1.282 0.820 1.00 79.62 105 ILE A N 1
ATOM 856 C CA . ILE A 1 105 ? 5.160 1.866 0.377 1.00 79.62 105 ILE A CA 1
ATOM 857 C C . ILE A 1 105 ? 4.847 2.912 -0.684 1.00 79.62 105 ILE A C 1
ATOM 859 O O . ILE A 1 105 ? 4.292 2.621 -1.744 1.00 79.62 105 ILE A O 1
ATOM 863 N N . LEU A 1 106 ? 5.210 4.150 -0.376 1.00 83.06 106 LEU A N 1
ATOM 864 C CA . LEU A 1 106 ? 4.969 5.303 -1.224 1.00 83.06 106 LEU A CA 1
ATOM 865 C C . LEU A 1 106 ? 6.280 5.739 -1.881 1.00 83.06 106 LEU A C 1
ATOM 867 O O . LEU A 1 106 ? 7.208 6.175 -1.200 1.00 83.06 106 LEU A O 1
ATOM 871 N N . PHE A 1 107 ? 6.339 5.654 -3.209 1.00 80.31 107 PHE A N 1
ATOM 872 C CA . PHE A 1 107 ? 7.459 6.166 -3.992 1.00 80.31 107 PHE A CA 1
ATOM 873 C C . PHE A 1 107 ? 7.129 7.574 -4.490 1.00 80.31 107 PHE A C 1
ATOM 875 O O . PHE A 1 107 ? 6.281 7.761 -5.361 1.00 80.31 107 PHE A O 1
ATOM 882 N N . MET A 1 108 ? 7.835 8.567 -3.949 1.00 82.25 108 MET A N 1
ATOM 883 C CA . MET A 1 108 ? 7.745 9.971 -4.358 1.00 82.25 108 MET A CA 1
ATOM 884 C C . MET A 1 108 ? 9.106 10.472 -4.822 1.00 82.25 108 MET A C 1
ATOM 886 O O . MET A 1 108 ? 10.145 10.089 -4.290 1.00 82.25 108 MET A O 1
ATOM 890 N N . GLY A 1 109 ? 9.106 11.362 -5.806 1.00 82.00 109 GLY A N 1
ATOM 891 C CA . GLY A 1 109 ? 10.333 11.949 -6.327 1.00 82.00 109 GLY A CA 1
ATOM 892 C C . GLY A 1 109 ? 10.079 12.754 -7.593 1.00 82.00 109 GLY A C 1
ATOM 893 O O . GLY A 1 109 ? 8.977 12.687 -8.147 1.00 82.00 109 GLY A O 1
ATOM 894 N N . PRO A 1 110 ? 11.086 13.494 -8.081 1.00 79.25 110 PRO A N 1
ATOM 895 C CA . PRO A 1 110 ? 10.960 14.278 -9.298 1.00 79.25 110 PRO A CA 1
ATOM 896 C C . PRO A 1 110 ? 10.621 13.393 -10.502 1.00 79.25 110 PRO A C 1
ATOM 898 O O . PRO A 1 110 ? 10.745 12.156 -10.487 1.00 79.25 110 PRO A O 1
ATOM 901 N N . TRP A 1 111 ? 10.169 14.046 -11.564 1.00 73.94 111 TRP A N 1
ATOM 902 C CA . TRP A 1 111 ? 9.952 13.383 -12.837 1.00 73.94 111 TRP A CA 1
ATOM 903 C C . TRP A 1 111 ? 11.261 12.762 -13.348 1.00 73.94 111 TRP A C 1
ATOM 905 O O . TRP A 1 111 ? 12.345 13.295 -13.114 1.00 73.94 111 TRP A O 1
ATOM 915 N N . SER A 1 112 ? 11.160 11.581 -13.960 1.00 72.69 112 SER A N 1
ATOM 916 C CA . SER A 1 112 ? 12.305 10.780 -14.422 1.00 72.69 112 SER A CA 1
ATOM 917 C C . SER A 1 112 ? 13.286 10.305 -13.332 1.00 72.69 112 SER A C 1
ATOM 919 O O . SER A 1 112 ? 14.345 9.778 -13.652 1.00 72.69 112 SER A O 1
ATOM 921 N N . GLY A 1 113 ? 12.925 10.383 -12.044 1.00 78.75 113 GLY A N 1
ATOM 922 C CA . GLY A 1 113 ? 13.746 9.889 -10.924 1.00 78.75 113 GLY A CA 1
ATOM 923 C C . GLY A 1 113 ? 13.843 8.359 -10.781 1.00 78.75 113 GLY A C 1
ATOM 924 O O . GLY A 1 113 ? 14.252 7.878 -9.732 1.00 78.75 113 GLY A O 1
ATOM 925 N N . GLY A 1 114 ? 13.417 7.582 -11.784 1.00 82.25 114 GLY A N 1
ATOM 926 C CA . GLY A 1 114 ? 13.534 6.116 -11.781 1.00 82.25 114 GLY A CA 1
ATOM 927 C C . GLY A 1 114 ? 12.520 5.356 -10.915 1.00 82.25 114 GLY A C 1
ATOM 928 O O . GLY A 1 114 ? 12.708 4.166 -10.688 1.00 82.25 114 GLY A O 1
ATOM 929 N N . LYS A 1 115 ? 11.436 5.996 -10.451 1.00 84.62 115 LYS A N 1
ATOM 930 C CA . LYS A 1 115 ? 10.404 5.379 -9.584 1.00 84.62 115 LYS A CA 1
ATOM 931 C C . LYS A 1 115 ? 9.724 4.166 -10.233 1.00 84.62 115 LYS A C 1
ATOM 933 O O . LYS A 1 115 ? 9.676 3.089 -9.654 1.00 84.62 115 LYS A O 1
ATOM 938 N N . SER A 1 116 ? 9.246 4.318 -11.467 1.00 79.81 116 SER A N 1
ATOM 939 C CA . SER A 1 116 ? 8.650 3.204 -12.217 1.00 79.81 116 SER A CA 1
ATOM 940 C C . SER A 1 116 ? 9.687 2.116 -12.518 1.00 79.81 116 SER A C 1
ATOM 942 O O . SER A 1 116 ? 9.383 0.929 -12.457 1.00 79.81 116 SER A O 1
ATOM 944 N N . THR A 1 117 ? 10.941 2.512 -12.768 1.00 83.94 117 THR A N 1
ATOM 945 C CA . THR A 1 117 ? 12.044 1.589 -13.063 1.00 83.94 117 THR A CA 1
ATOM 946 C C . THR A 1 117 ? 12.389 0.716 -11.862 1.00 83.94 117 THR A C 1
ATOM 948 O O . THR A 1 117 ? 12.498 -0.496 -12.016 1.00 83.94 117 THR A O 1
ATOM 951 N N . ILE A 1 118 ? 12.524 1.296 -10.662 1.00 85.12 118 ILE A N 1
ATOM 952 C CA . ILE A 1 118 ? 12.809 0.513 -9.451 1.00 85.12 118 ILE A CA 1
ATOM 953 C C . ILE A 1 118 ? 11.660 -0.442 -9.125 1.00 85.12 118 ILE A C 1
ATOM 955 O O . ILE A 1 118 ? 11.909 -1.556 -8.684 1.00 85.12 118 ILE A O 1
ATOM 959 N N . LEU A 1 119 ? 10.413 -0.060 -9.397 1.00 83.62 119 LEU A N 1
ATOM 960 C CA . LEU A 1 119 ? 9.265 -0.932 -9.165 1.00 83.62 119 LEU A CA 1
ATOM 961 C C . LEU A 1 119 ? 9.212 -2.108 -10.133 1.00 83.62 119 LEU A C 1
ATOM 963 O O . LEU A 1 119 ? 9.057 -3.244 -9.690 1.00 83.62 119 LEU A O 1
ATOM 967 N N . ASN A 1 120 ? 9.431 -1.874 -11.427 1.00 84.56 120 ASN A N 1
ATOM 968 C CA . ASN A 1 120 ? 9.548 -2.971 -12.386 1.00 84.56 120 ASN A CA 1
ATOM 969 C C . ASN A 1 120 ? 10.707 -3.912 -12.005 1.00 84.56 120 ASN A C 1
ATOM 971 O O . ASN A 1 120 ? 10.545 -5.138 -12.027 1.00 84.56 120 ASN A O 1
ATOM 975 N N . TYR A 1 121 ? 11.833 -3.337 -11.565 1.00 85.94 121 TYR A N 1
ATOM 976 C CA . TYR A 1 121 ? 12.990 -4.079 -11.073 1.00 85.94 121 TYR A CA 1
ATOM 977 C C . TYR A 1 121 ? 12.711 -4.868 -9.790 1.00 85.94 121 TYR A C 1
ATOM 979 O O . TYR A 1 121 ? 13.230 -5.960 -9.642 1.00 85.94 121 TYR A O 1
ATOM 987 N N . LEU A 1 122 ? 11.908 -4.366 -8.851 1.00 84.31 122 LEU A N 1
ATOM 988 C CA . LEU A 1 122 ? 11.571 -5.098 -7.623 1.00 84.31 122 LEU A CA 1
ATOM 989 C C . LEU A 1 122 ? 10.522 -6.188 -7.863 1.00 84.31 122 LEU A C 1
ATOM 991 O O . LEU A 1 122 ? 10.530 -7.209 -7.182 1.00 84.31 122 LEU A O 1
ATOM 995 N N . LEU A 1 123 ? 9.651 -6.018 -8.858 1.00 82.88 123 LEU A N 1
ATOM 996 C CA . LEU A 1 123 ? 8.507 -6.907 -9.104 1.00 82.88 123 LEU A CA 1
ATOM 997 C C . LEU A 1 123 ? 8.716 -7.949 -10.200 1.00 82.88 123 LEU A C 1
ATOM 999 O O . LEU A 1 123 ? 7.883 -8.826 -10.378 1.00 82.88 123 LEU A O 1
ATOM 1003 N N . ASP A 1 124 ? 9.823 -7.857 -10.930 1.00 83.88 124 ASP A N 1
ATOM 1004 C CA . ASP A 1 124 ? 10.045 -8.689 -12.134 1.00 83.88 124 ASP A CA 1
ATOM 1005 C C . ASP A 1 124 ? 8.997 -8.450 -13.194 1.00 83.88 124 ASP A C 1
ATOM 1007 O O . ASP A 1 124 ? 8.492 -9.349 -13.863 1.00 83.88 124 ASP A O 1
ATOM 1011 N N . ASN A 1 125 ? 8.694 -7.165 -13.320 1.00 81.88 125 ASN A N 1
ATOM 1012 C CA . ASN A 1 125 ? 7.744 -6.636 -14.266 1.00 81.88 125 ASN A CA 1
ATOM 1013 C C . ASN A 1 125 ? 8.438 -5.832 -15.373 1.00 81.88 125 ASN A C 1
ATOM 1015 O O . ASN A 1 125 ? 7.790 -5.132 -16.138 1.00 81.88 125 ASN A O 1
ATOM 1019 N N . GLU A 1 126 ? 9.771 -5.893 -15.459 1.00 76.88 126 GLU A N 1
ATOM 1020 C CA . GLU A 1 126 ? 10.500 -5.322 -16.591 1.00 76.88 126 GLU A CA 1
ATOM 1021 C C . GLU A 1 126 ? 10.141 -6.111 -17.859 1.00 76.88 126 GLU A C 1
ATOM 1023 O O . GLU A 1 126 ? 10.235 -7.340 -17.874 1.00 76.88 126 GLU A O 1
ATOM 1028 N N . PHE A 1 127 ? 9.753 -5.401 -18.924 1.00 71.94 127 PHE A N 1
ATOM 1029 C CA . PHE A 1 127 ? 9.480 -5.967 -20.254 1.00 71.94 127 PHE A CA 1
ATOM 1030 C C . PHE A 1 127 ? 8.234 -6.866 -20.360 1.00 71.94 127 PHE A C 1
ATOM 1032 O O . PHE A 1 127 ? 8.135 -7.677 -21.279 1.00 71.94 127 PHE A O 1
ATOM 1039 N N . LYS A 1 128 ? 7.279 -6.732 -19.434 1.00 76.25 128 LYS A N 1
ATOM 1040 C CA . LYS A 1 128 ? 5.940 -7.330 -19.547 1.00 76.25 128 LYS A CA 1
ATOM 1041 C C . LYS A 1 128 ? 4.939 -6.307 -20.087 1.00 76.25 128 LYS A C 1
ATOM 1043 O O . LYS A 1 128 ? 5.146 -5.102 -19.949 1.00 76.25 128 LYS A O 1
ATOM 1048 N N . SER A 1 129 ? 3.826 -6.788 -20.637 1.00 70.62 129 SER A N 1
ATOM 1049 C CA . SER A 1 129 ? 2.680 -5.950 -21.023 1.00 70.62 129 SER A CA 1
ATOM 1050 C C . SER A 1 129 ? 2.167 -5.104 -19.853 1.00 70.62 129 SER A C 1
ATOM 1052 O O . SER A 1 129 ? 1.762 -3.965 -20.027 1.00 70.62 129 SER A O 1
ATOM 1054 N N . SER A 1 130 ? 2.257 -5.631 -18.637 1.00 72.06 130 SER A N 1
ATOM 1055 C CA . SER A 1 130 ? 1.866 -4.949 -17.407 1.00 72.06 130 SER A CA 1
ATOM 1056 C C . SER A 1 130 ? 2.963 -4.059 -16.806 1.00 72.06 130 SER A C 1
ATOM 1058 O O . SER A 1 130 ? 2.803 -3.562 -15.690 1.00 72.06 130 SER A O 1
ATOM 1060 N N . SER A 1 131 ? 4.089 -3.848 -17.500 1.00 75.19 131 SER A N 1
ATOM 1061 C CA . SER A 1 131 ? 5.191 -3.019 -17.002 1.00 75.19 131 SER A CA 1
ATOM 1062 C C . SER A 1 131 ? 4.772 -1.563 -16.796 1.00 75.19 131 SER A C 1
ATOM 1064 O O . SER A 1 131 ? 4.045 -0.971 -17.591 1.00 75.19 131 SER A O 1
ATOM 1066 N N . LEU A 1 132 ? 5.251 -0.948 -15.713 1.00 76.38 132 LEU A N 1
ATOM 1067 C CA . LEU A 1 132 ? 5.015 0.475 -15.494 1.00 76.38 132 LEU A CA 1
ATOM 1068 C C . LEU A 1 132 ? 5.786 1.282 -16.535 1.00 76.38 132 LEU A C 1
ATOM 1070 O O . LEU A 1 132 ? 6.981 1.047 -16.729 1.00 76.38 132 LEU A O 1
ATOM 1074 N N . ARG A 1 133 ? 5.143 2.290 -17.131 1.00 72.00 133 ARG A N 1
ATOM 1075 C CA . ARG A 1 133 ? 5.780 3.166 -18.119 1.00 72.00 133 ARG A CA 1
ATOM 1076 C C . ARG A 1 133 ? 7.042 3.817 -17.541 1.00 72.00 133 ARG A C 1
ATOM 1078 O O . ARG A 1 133 ? 6.998 4.573 -16.566 1.00 72.00 133 ARG A O 1
ATOM 1085 N N . THR A 1 134 ? 8.179 3.532 -18.169 1.00 66.44 134 THR A N 1
ATOM 1086 C CA . THR A 1 134 ? 9.484 4.134 -17.876 1.00 66.44 134 THR A CA 1
ATOM 1087 C C . THR A 1 134 ? 9.912 4.970 -19.076 1.00 66.44 134 THR A C 1
ATOM 1089 O O . THR A 1 134 ? 10.533 4.458 -20.002 1.00 66.44 134 THR A O 1
ATOM 1092 N N . GLY A 1 135 ? 9.548 6.251 -19.093 1.00 62.62 135 GLY A N 1
ATOM 1093 C CA . GLY A 1 135 ? 9.880 7.156 -20.192 1.00 62.62 135 GLY A CA 1
ATOM 1094 C C . GLY A 1 135 ? 10.070 8.590 -19.716 1.00 62.62 135 GLY A C 1
ATOM 1095 O O . GLY A 1 135 ? 9.490 9.003 -18.713 1.00 62.62 135 GLY A O 1
ATOM 1096 N N . ALA A 1 136 ? 10.882 9.344 -20.456 1.00 54.41 136 ALA A N 1
ATOM 1097 C CA . ALA A 1 136 ? 11.116 10.772 -20.244 1.00 54.41 136 ALA A CA 1
ATOM 1098 C C . ALA A 1 136 ? 10.037 11.646 -20.909 1.00 54.41 136 ALA A C 1
ATOM 1100 O O . ALA A 1 136 ? 10.275 12.823 -21.154 1.00 54.41 136 ALA A O 1
ATOM 1101 N N . GLU A 1 137 ? 8.859 11.090 -21.203 1.00 57.53 137 GLU A N 1
ATOM 1102 C CA . GLU A 1 137 ? 7.684 11.845 -21.642 1.00 57.53 137 GLU A CA 1
ATOM 1103 C C . GLU A 1 137 ? 6.721 12.067 -20.471 1.00 57.53 137 GLU A C 1
ATOM 1105 O O . GLU A 1 137 ? 6.552 11.163 -19.638 1.00 57.53 137 GLU A O 1
ATOM 1110 N N . PRO A 1 138 ? 6.159 13.283 -20.328 1.00 55.97 138 PRO A N 1
ATOM 1111 C CA . PRO A 1 138 ? 5.281 13.597 -19.218 1.00 55.97 138 PRO A CA 1
ATOM 1112 C C . PRO A 1 138 ? 4.035 12.730 -19.368 1.00 55.97 138 PRO A C 1
ATOM 1114 O O . PRO A 1 138 ? 3.175 12.979 -20.206 1.00 55.97 138 PRO A O 1
ATOM 1117 N N . SER A 1 139 ? 3.975 11.658 -18.584 1.00 56.09 139 SER A N 1
ATOM 1118 C CA . SER A 1 139 ? 2.768 10.848 -18.484 1.00 56.09 139 SER A CA 1
ATOM 1119 C C . SER A 1 139 ? 1.703 11.678 -17.771 1.00 56.09 139 SER A C 1
ATOM 1121 O O . SER A 1 139 ? 2.058 12.504 -16.918 1.00 56.09 139 SER A O 1
ATOM 1123 N N . PRO A 1 140 ? 0.409 11.479 -18.069 1.00 60.56 140 PRO A N 1
ATOM 1124 C CA . PRO A 1 140 ? -0.631 12.044 -17.228 1.00 60.56 140 PRO A CA 1
ATOM 1125 C C . PRO A 1 140 ? -0.369 11.609 -15.780 1.00 60.56 140 PRO A C 1
ATOM 1127 O O . PRO A 1 140 ? 0.068 10.481 -15.536 1.00 60.56 140 PRO A O 1
ATOM 1130 N N . ALA A 1 141 ? -0.559 12.525 -14.829 1.00 66.88 141 ALA A N 1
ATOM 1131 C CA . ALA A 1 141 ? -0.254 12.294 -13.419 1.00 66.88 141 ALA A CA 1
ATOM 1132 C C . ALA A 1 141 ? -1.279 11.328 -12.801 1.00 66.88 141 ALA A C 1
ATOM 1134 O O . ALA A 1 141 ? -2.210 11.752 -12.111 1.00 66.88 141 ALA A O 1
ATOM 1135 N N . TYR A 1 142 ? -1.127 10.041 -13.112 1.00 76.44 142 TYR A N 1
ATOM 1136 C CA . TYR A 1 142 ? -1.864 8.952 -12.498 1.00 76.44 142 TYR A CA 1
ATOM 1137 C C . TYR A 1 142 ? -1.143 8.473 -11.247 1.00 76.44 142 TYR A C 1
ATOM 1139 O O . TYR A 1 142 ? 0.070 8.257 -11.237 1.00 76.44 142 TYR A O 1
ATOM 1147 N N . PHE A 1 143 ? -1.934 8.244 -10.212 1.00 80.19 143 PHE A N 1
ATOM 1148 C CA . PHE A 1 143 ? -1.526 7.541 -9.021 1.00 80.19 143 PHE A CA 1
ATOM 1149 C C . PHE A 1 143 ? -1.686 6.046 -9.257 1.00 80.19 143 PHE A C 1
ATOM 1151 O O . PHE A 1 143 ? -2.805 5.535 -9.313 1.00 80.19 143 PHE A O 1
ATOM 1158 N N . ASN A 1 144 ? -0.565 5.353 -9.421 1.00 82.06 144 ASN A N 1
ATOM 1159 C CA . ASN A 1 144 ? -0.570 3.914 -9.659 1.00 82.06 144 ASN A CA 1
ATOM 1160 C C . ASN A 1 144 ? -0.459 3.172 -8.334 1.00 82.06 144 ASN A C 1
ATOM 1162 O O . ASN A 1 144 ? 0.452 3.450 -7.556 1.00 82.06 144 ASN A O 1
ATOM 1166 N N . ILE A 1 145 ? -1.373 2.233 -8.115 1.00 84.62 145 ILE A N 1
ATOM 1167 C CA . ILE A 1 145 ? -1.434 1.334 -6.973 1.00 84.62 145 ILE A CA 1
ATOM 1168 C C . ILE A 1 145 ? -1.102 -0.077 -7.446 1.00 84.62 145 ILE A C 1
ATOM 1170 O O . ILE A 1 145 ? -1.916 -0.692 -8.126 1.00 84.62 145 ILE A O 1
ATOM 1174 N N . LEU A 1 146 ? 0.057 -0.616 -7.070 1.00 84.06 146 LEU A N 1
ATOM 1175 C CA . LEU A 1 146 ? 0.384 -2.014 -7.354 1.00 84.06 146 LEU A CA 1
ATOM 1176 C C . LEU A 1 146 ? -0.024 -2.890 -6.179 1.00 84.06 146 LEU A C 1
ATOM 1178 O O . LEU A 1 146 ? 0.284 -2.578 -5.026 1.00 84.06 146 LEU A O 1
ATOM 1182 N N . MET A 1 147 ? -0.709 -3.982 -6.492 1.00 83.25 147 MET A N 1
ATOM 1183 C CA . MET A 1 147 ? -1.268 -4.908 -5.521 1.00 83.25 147 MET A CA 1
ATOM 1184 C C . MET A 1 147 ? -1.146 -6.347 -6.023 1.00 83.25 147 MET A C 1
ATOM 1186 O O . MET A 1 147 ? -1.058 -6.593 -7.224 1.00 83.25 147 MET A O 1
ATOM 1190 N N . TRP A 1 148 ? -1.116 -7.314 -5.110 1.00 84.81 148 TRP A N 1
ATOM 1191 C CA . TRP A 1 148 ? -1.120 -8.720 -5.505 1.00 84.81 148 TRP A CA 1
ATOM 1192 C C . TRP A 1 148 ? -2.482 -9.133 -6.077 1.00 84.81 148 TRP A C 1
ATOM 1194 O O . TRP A 1 148 ? -3.530 -8.676 -5.610 1.00 84.81 148 TRP A O 1
ATOM 1204 N N . GLY A 1 149 ? -2.455 -10.030 -7.057 1.00 83.31 149 GLY A N 1
ATOM 1205 C CA . GLY A 1 149 ? -3.624 -10.759 -7.528 1.00 83.31 149 GLY A CA 1
ATOM 1206 C C . GLY A 1 149 ? -3.213 -11.995 -8.322 1.00 83.31 149 GLY A C 1
ATOM 1207 O O . GLY A 1 149 ? -2.156 -12.008 -8.949 1.00 83.31 149 GLY A O 1
ATOM 1208 N N . ASP A 1 150 ? -4.070 -13.019 -8.324 1.00 82.12 150 ASP A N 1
ATOM 1209 C CA . ASP A 1 150 ? -3.826 -14.269 -9.063 1.00 82.12 150 ASP A CA 1
ATOM 1210 C C . ASP A 1 150 ? -3.660 -14.038 -10.572 1.00 82.12 150 ASP A C 1
ATOM 1212 O O . ASP A 1 150 ? -2.963 -14.786 -11.264 1.00 82.12 150 ASP A O 1
ATOM 1216 N N . ARG A 1 151 ? -4.336 -13.005 -11.088 1.00 83.25 151 ARG A N 1
ATOM 1217 C CA . ARG A 1 151 ? -4.351 -12.610 -12.496 1.00 83.25 151 ARG A CA 1
ATOM 1218 C C . ARG A 1 151 ? -3.968 -11.149 -12.636 1.00 83.25 151 ARG A C 1
ATOM 1220 O O . ARG A 1 151 ? -4.314 -10.328 -11.786 1.00 83.25 151 ARG A O 1
ATOM 1227 N N . GLU A 1 152 ? -3.291 -10.850 -13.738 1.00 83.62 152 GLU A N 1
ATOM 1228 C CA . GLU A 1 152 ? -2.986 -9.477 -14.114 1.00 83.62 152 GLU A CA 1
ATOM 1229 C C . GLU A 1 152 ? -4.277 -8.756 -14.510 1.00 83.62 152 GLU A C 1
ATOM 1231 O O . GLU A 1 152 ? -5.010 -9.211 -15.388 1.00 83.62 152 GLU A O 1
ATOM 1236 N N . GLU A 1 153 ? -4.583 -7.665 -13.814 1.00 84.50 153 GLU A N 1
ATOM 1237 C CA . GLU A 1 153 ? -5.820 -6.904 -13.992 1.00 84.50 153 GLU A CA 1
ATOM 1238 C C . GLU A 1 153 ? -5.559 -5.427 -13.690 1.00 84.50 153 GLU A C 1
ATOM 1240 O O . GLU A 1 153 ? -4.909 -5.088 -12.696 1.00 84.50 153 GLU A O 1
ATOM 1245 N N . VAL A 1 154 ? -6.086 -4.548 -14.542 1.00 85.19 154 VAL A N 1
ATOM 1246 C CA . VAL A 1 154 ? -6.081 -3.101 -14.314 1.00 85.19 154 VAL A CA 1
ATOM 1247 C C . VAL A 1 154 ? -7.418 -2.703 -13.701 1.00 85.19 154 VAL A C 1
ATOM 1249 O O . VAL A 1 154 ? -8.473 -3.018 -14.244 1.00 85.19 154 VAL A O 1
ATOM 1252 N N . LEU A 1 155 ? -7.370 -2.000 -12.572 1.00 85.19 155 LEU A N 1
ATOM 1253 C CA . LEU A 1 155 ? -8.542 -1.497 -11.859 1.00 85.19 155 LEU A CA 1
ATOM 1254 C C . LEU A 1 155 ? -8.641 0.020 -12.007 1.00 85.19 155 LEU A C 1
ATOM 1256 O O . LEU A 1 155 ? -7.637 0.736 -11.919 1.00 85.19 155 LEU A O 1
ATOM 1260 N N . ASP A 1 156 ? -9.856 0.530 -12.173 1.00 88.44 156 ASP A N 1
ATOM 1261 C CA . ASP A 1 156 ? -10.105 1.966 -12.067 1.00 88.44 156 ASP A CA 1
ATOM 1262 C C . ASP A 1 156 ? -10.156 2.434 -10.598 1.00 88.44 156 ASP A C 1
ATOM 1264 O O . ASP A 1 156 ? -10.225 1.639 -9.652 1.00 88.44 156 ASP A O 1
ATOM 1268 N N . GLY A 1 157 ? -10.103 3.750 -10.383 1.00 86.69 157 GLY A N 1
ATOM 1269 C CA . GLY A 1 157 ? -10.122 4.320 -9.039 1.00 86.69 157 GLY A CA 1
ATOM 1270 C C .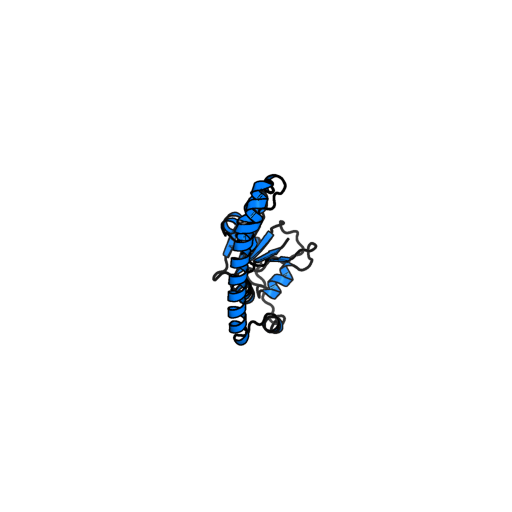 GLY A 1 157 ? -11.409 4.052 -8.258 1.00 86.69 157 GLY A C 1
ATOM 1271 O O . GLY A 1 157 ? -11.364 3.964 -7.032 1.00 86.69 157 GLY A O 1
ATOM 1272 N N . THR A 1 158 ? -12.545 3.879 -8.936 1.00 88.69 158 THR A N 1
ATOM 1273 C CA . THR A 1 158 ? -13.834 3.588 -8.291 1.00 88.69 158 THR A CA 1
ATOM 1274 C C . THR A 1 158 ? -13.868 2.146 -7.790 1.00 88.69 158 THR A C 1
ATOM 1276 O O . THR A 1 158 ? -14.265 1.896 -6.653 1.00 88.69 158 THR A O 1
ATOM 1279 N N . GLN A 1 159 ? -13.391 1.206 -8.606 1.00 88.88 159 GLN A N 1
ATOM 1280 C CA . GLN A 1 159 ? -13.216 -0.201 -8.261 1.00 88.88 159 GLN A CA 1
ATOM 1281 C C . GLN A 1 159 ? -12.214 -0.369 -7.120 1.00 88.88 159 GLN A C 1
ATOM 1283 O O . GLN A 1 159 ? -12.484 -1.104 -6.172 1.00 88.88 159 GLN A O 1
ATOM 1288 N N . LEU A 1 160 ? -11.087 0.350 -7.162 1.00 85.00 160 LEU A N 1
ATOM 1289 C CA . LEU A 1 160 ? -10.123 0.363 -6.062 1.00 85.00 160 LEU A CA 1
ATOM 1290 C C . LEU A 1 160 ? -10.758 0.859 -4.768 1.00 85.00 160 LEU A C 1
ATOM 1292 O O . LEU A 1 160 ? -10.627 0.220 -3.729 1.00 85.00 160 LEU A O 1
ATOM 1296 N N . ALA A 1 161 ? -11.475 1.977 -4.829 1.00 85.50 161 ALA A N 1
ATOM 1297 C CA . ALA A 1 161 ? -12.109 2.570 -3.664 1.00 85.50 161 ALA A CA 1
ATOM 1298 C C . ALA A 1 161 ? -13.300 1.753 -3.127 1.00 85.50 161 ALA A C 1
ATOM 1300 O O . ALA A 1 161 ? -13.783 2.039 -2.033 1.00 85.50 161 ALA A O 1
ATOM 1301 N N . ALA A 1 162 ? -13.780 0.749 -3.866 1.00 84.94 162 ALA A N 1
ATOM 1302 C CA . ALA A 1 162 ? -14.745 -0.222 -3.360 1.00 84.94 162 ALA A CA 1
ATOM 1303 C C . ALA A 1 162 ? -14.099 -1.257 -2.416 1.00 84.94 162 ALA A C 1
ATOM 1305 O O . ALA A 1 162 ? -14.792 -1.821 -1.569 1.00 84.94 162 ALA A O 1
ATOM 1306 N N . ASP A 1 163 ? -12.782 -1.491 -2.513 1.00 82.00 163 ASP A N 1
ATOM 1307 C CA . ASP A 1 163 ? -12.041 -2.288 -1.530 1.00 82.00 163 ASP A CA 1
ATOM 1308 C C . ASP A 1 163 ? -11.948 -1.506 -0.210 1.00 82.00 163 ASP A C 1
ATOM 1310 O O . ASP A 1 163 ? -11.587 -0.325 -0.180 1.00 82.00 163 ASP A O 1
ATOM 1314 N N . TRP A 1 164 ? -12.243 -2.171 0.910 1.00 74.50 164 TRP A N 1
ATOM 1315 C CA . TRP A 1 164 ? -12.192 -1.571 2.247 1.00 74.50 164 TRP A CA 1
ATOM 1316 C C . TRP A 1 164 ? -10.835 -0.916 2.542 1.00 74.50 164 TRP A C 1
ATOM 1318 O O . TRP A 1 164 ? -10.796 0.120 3.207 1.00 74.50 164 TRP A O 1
ATOM 1328 N N . THR A 1 165 ? -9.754 -1.458 1.973 1.00 76.75 165 THR A N 1
ATOM 1329 C CA . THR A 1 165 ? -8.382 -0.946 2.085 1.00 76.75 165 THR A CA 1
ATOM 1330 C C . THR A 1 165 ? -8.248 0.490 1.575 1.00 76.75 165 THR A C 1
ATOM 1332 O O . THR A 1 165 ? -7.511 1.289 2.149 1.00 76.75 165 THR A O 1
ATOM 1335 N N . PHE A 1 166 ? -8.956 0.823 0.494 1.00 79.50 166 PHE A N 1
ATOM 1336 C CA . PHE A 1 166 ? -8.850 2.110 -0.199 1.00 79.50 166 PHE A CA 1
ATOM 1337 C C . PHE A 1 166 ? -10.135 2.929 -0.164 1.00 79.50 166 PHE A C 1
ATOM 1339 O O . PHE A 1 166 ? -10.171 4.032 -0.705 1.00 79.50 166 PHE A O 1
ATOM 1346 N N . SER A 1 167 ? -11.168 2.442 0.519 1.00 82.00 167 SER A N 1
ATOM 1347 C CA . SER A 1 167 ? -12.424 3.162 0.747 1.00 82.00 167 SER A CA 1
ATOM 1348 C C . SER A 1 167 ? -12.211 4.576 1.299 1.00 82.00 167 SER A C 1
ATOM 1350 O O . SER A 1 167 ? -12.898 5.521 0.911 1.00 82.00 167 SER A O 1
ATOM 1352 N N . GLY A 1 168 ? -11.170 4.768 2.116 1.00 78.62 168 GLY A N 1
ATOM 1353 C CA . GLY A 1 168 ? -10.767 6.076 2.624 1.00 78.62 168 GLY A CA 1
ATOM 1354 C C . GLY A 1 168 ? -10.358 7.090 1.547 1.00 78.62 168 GLY A C 1
ATOM 1355 O O . GLY A 1 168 ? -10.343 8.281 1.846 1.00 78.62 168 GLY A O 1
ATOM 1356 N N . LEU A 1 169 ? -10.047 6.671 0.314 1.00 81.31 169 LEU A N 1
ATOM 1357 C CA . LEU A 1 169 ? -9.715 7.572 -0.796 1.00 81.31 169 LEU A CA 1
ATOM 1358 C C . LEU A 1 169 ? -10.949 8.280 -1.373 1.00 81.31 169 LEU A C 1
ATOM 1360 O O . LEU A 1 169 ? -10.815 9.375 -1.919 1.00 81.31 169 LEU A O 1
ATOM 1364 N N . GLN A 1 170 ? -12.155 7.730 -1.181 1.00 83.38 170 GLN A N 1
ATOM 1365 C CA . GLN A 1 170 ? -13.403 8.348 -1.657 1.00 83.38 170 GLN A CA 1
ATOM 1366 C C . GLN A 1 170 ? -13.618 9.753 -1.080 1.00 83.38 170 GLN A C 1
ATOM 1368 O O . GLN A 1 170 ? -14.202 10.613 -1.737 1.00 83.38 170 GLN A O 1
ATOM 1373 N N . LYS A 1 171 ? -13.089 10.029 0.122 1.00 81.75 171 LYS A N 1
ATOM 1374 C CA . LYS A 1 171 ? -13.204 11.341 0.784 1.00 81.75 171 LYS A CA 1
ATOM 1375 C C . LYS A 1 171 ? -12.527 12.485 0.022 1.00 81.75 171 LYS A C 1
ATOM 1377 O O . LYS A 1 171 ? -12.839 13.642 0.280 1.00 81.75 171 LYS A O 1
ATOM 1382 N N . PHE A 1 172 ? -11.603 12.180 -0.891 1.00 83.81 172 PHE A N 1
ATOM 1383 C CA . PHE A 1 172 ? -10.938 13.178 -1.733 1.00 83.81 172 PHE A CA 1
ATOM 1384 C C . PHE A 1 172 ? -11.737 13.519 -3.004 1.00 83.81 172 PHE A C 1
ATOM 1386 O O . PHE A 1 172 ? -11.368 14.445 -3.726 1.00 83.81 172 PHE A O 1
ATOM 1393 N N . GLY A 1 173 ? -12.849 12.819 -3.254 1.00 85.94 173 GLY A N 1
ATOM 1394 C CA . GLY A 1 173 ? -13.766 13.078 -4.360 1.00 85.94 173 GLY A CA 1
ATOM 1395 C C . GLY A 1 173 ? -13.341 12.465 -5.697 1.00 85.94 173 GLY A C 1
ATOM 1396 O O . GLY A 1 173 ? -12.262 11.888 -5.841 1.00 85.94 173 GLY A O 1
ATOM 1397 N N . GLN A 1 174 ? -14.216 12.619 -6.694 1.00 87.88 174 GLN A N 1
ATOM 1398 C CA . GLN A 1 174 ? -14.094 11.953 -7.996 1.00 87.88 174 GLN A CA 1
ATOM 1399 C C . GLN A 1 174 ? -12.805 12.318 -8.745 1.00 87.88 174 GLN A C 1
ATOM 1401 O O . GLN A 1 174 ? -12.182 11.451 -9.341 1.00 87.88 174 GLN A O 1
ATOM 1406 N N . GLY A 1 175 ? -12.336 13.566 -8.635 1.00 88.06 175 GLY A N 1
ATOM 1407 C CA . GLY A 1 175 ? -11.131 14.010 -9.342 1.00 88.06 175 GLY A CA 1
ATOM 1408 C C . GLY A 1 175 ? -9.846 13.273 -8.939 1.00 88.06 175 GLY A C 1
ATOM 1409 O O . GLY A 1 175 ? -8.930 13.181 -9.755 1.00 88.06 175 GLY A O 1
ATOM 1410 N N . LEU A 1 176 ? -9.763 12.737 -7.710 1.00 86.69 176 LEU A N 1
ATOM 1411 C CA . LEU A 1 176 ? -8.668 11.836 -7.330 1.00 86.69 176 LEU A CA 1
ATOM 1412 C C . LEU A 1 176 ? -8.879 10.443 -7.929 1.00 86.69 176 LEU A C 1
ATOM 1414 O O . LEU A 1 176 ? -7.928 9.868 -8.448 1.00 86.69 176 LEU A O 1
ATOM 1418 N N . LEU A 1 177 ? -10.105 9.914 -7.857 1.00 88.12 177 LEU A N 1
ATOM 1419 C CA . LEU A 1 177 ? -10.440 8.574 -8.348 1.00 88.12 177 LEU A CA 1
ATOM 1420 C C . LEU A 1 177 ? -10.210 8.449 -9.860 1.00 88.12 177 LEU A C 1
ATOM 1422 O O . LEU A 1 177 ? -9.669 7.444 -10.304 1.00 88.12 177 LEU A O 1
ATOM 1426 N N . ASP A 1 178 ? -10.502 9.495 -10.633 1.00 88.06 178 ASP A N 1
ATOM 1427 C CA . ASP A 1 178 ? -10.246 9.533 -12.081 1.00 88.06 178 ASP A CA 1
ATOM 1428 C C . ASP A 1 178 ? -8.745 9.472 -12.418 1.00 88.06 178 ASP A C 1
ATOM 1430 O O . ASP A 1 178 ? -8.348 9.073 -13.514 1.00 88.06 178 ASP A O 1
ATOM 1434 N N . ARG A 1 179 ? -7.892 9.869 -11.466 1.00 85.75 179 ARG A N 1
ATOM 1435 C CA . ARG A 1 179 ? -6.430 9.808 -11.575 1.00 85.75 179 ARG A CA 1
ATOM 1436 C C . ARG A 1 179 ? -5.834 8.608 -10.850 1.00 85.75 179 ARG A C 1
ATOM 1438 O O . ARG A 1 179 ? -4.616 8.485 -10.816 1.00 85.75 179 ARG A O 1
ATOM 1445 N N . LEU A 1 180 ? -6.646 7.736 -10.267 1.00 85.00 180 LEU A N 1
ATOM 1446 C CA . LEU A 1 180 ? -6.186 6.569 -9.529 1.00 85.00 180 LEU A CA 1
ATOM 1447 C C . LEU A 1 180 ? -6.299 5.326 -10.412 1.00 85.00 180 LEU A C 1
ATOM 1449 O O . LEU A 1 180 ? -7.342 5.076 -11.014 1.00 85.00 180 LEU A O 1
ATOM 1453 N N . ARG A 1 181 ? -5.230 4.535 -10.478 1.00 84.50 181 ARG A N 1
ATOM 1454 C CA . ARG A 1 181 ? -5.182 3.287 -11.243 1.00 84.50 181 ARG A CA 1
ATOM 1455 C C . ARG A 1 181 ? -4.612 2.175 -10.385 1.00 84.50 181 ARG A C 1
ATOM 1457 O O . ARG A 1 181 ? -3.613 2.372 -9.701 1.00 84.50 181 ARG A O 1
ATOM 1464 N N . GLY A 1 182 ? -5.251 1.016 -10.413 1.00 85.69 182 GLY A N 1
ATOM 1465 C CA . GLY A 1 182 ? -4.791 -0.189 -9.739 1.00 85.69 182 GLY A CA 1
ATOM 1466 C C . GLY A 1 182 ? -4.193 -1.159 -10.736 1.00 85.69 182 GLY A C 1
ATOM 1467 O O . GLY A 1 182 ? -4.727 -1.317 -11.827 1.00 85.69 182 GLY A O 1
ATOM 1468 N N . LEU A 1 183 ? -3.114 -1.827 -10.355 1.00 84.56 183 LEU A N 1
ATOM 1469 C CA . LEU A 1 183 ? -2.497 -2.887 -11.132 1.00 84.56 183 LEU A CA 1
ATOM 1470 C C . LEU A 1 183 ? -2.325 -4.110 -10.233 1.00 84.56 183 LEU A C 1
ATOM 1472 O O . LEU A 1 183 ? -1.512 -4.105 -9.303 1.00 84.56 183 LEU A O 1
ATOM 1476 N N . ARG A 1 184 ? -3.111 -5.151 -10.504 1.00 85.31 184 ARG A N 1
ATOM 1477 C CA . ARG A 1 184 ? -2.942 -6.473 -9.902 1.00 85.31 184 ARG A CA 1
ATOM 1478 C C . ARG A 1 184 ? -1.861 -7.222 -10.654 1.00 85.31 184 ARG A C 1
ATOM 1480 O O . ARG A 1 184 ? -1.926 -7.312 -11.874 1.00 85.31 184 ARG A O 1
ATOM 1487 N N . LEU A 1 185 ? -0.879 -7.748 -9.932 1.00 84.12 185 LEU A N 1
ATOM 1488 C CA . LEU A 1 185 ? 0.204 -8.547 -10.496 1.00 84.12 185 LEU A CA 1
ATOM 1489 C C . LEU A 1 185 ? 0.401 -9.816 -9.678 1.00 84.12 185 LEU A C 1
ATOM 1491 O O . LEU A 1 185 ? 0.397 -9.783 -8.444 1.00 84.12 185 LEU A O 1
ATOM 1495 N N . ASN A 1 186 ? 0.680 -10.912 -10.377 1.00 84.38 186 ASN A N 1
ATOM 1496 C CA . ASN A 1 186 ? 1.140 -12.139 -9.749 1.00 84.38 186 ASN A CA 1
ATOM 1497 C C . ASN A 1 186 ? 2.664 -12.064 -9.567 1.00 84.38 186 ASN A C 1
ATOM 1499 O O . ASN A 1 186 ? 3.439 -12.508 -10.415 1.00 84.38 186 ASN A O 1
ATOM 1503 N N . ALA A 1 187 ? 3.090 -11.407 -8.487 1.00 80.88 187 ALA A N 1
ATOM 1504 C CA . ALA A 1 187 ? 4.495 -11.283 -8.118 1.00 80.88 187 ALA A CA 1
ATOM 1505 C C . ALA A 1 187 ? 4.713 -11.858 -6.710 1.00 80.88 187 ALA A C 1
ATOM 1507 O O . ALA A 1 187 ? 4.064 -11.374 -5.781 1.00 80.88 187 ALA A O 1
ATOM 1508 N N . PRO A 1 188 ? 5.667 -12.792 -6.508 1.00 78.81 188 PRO A N 1
ATOM 1509 C CA . PRO A 1 188 ? 5.963 -13.363 -5.189 1.00 78.81 188 PRO A CA 1
ATOM 1510 C C . PRO A 1 188 ? 6.334 -12.306 -4.149 1.00 78.81 188 PRO A C 1
ATOM 1512 O O . PRO A 1 188 ? 6.011 -12.439 -2.971 1.00 78.81 188 PRO A O 1
ATOM 1515 N N . LEU A 1 189 ? 6.973 -11.213 -4.595 1.00 79.44 189 LEU A N 1
ATOM 1516 C CA . LEU A 1 189 ? 7.244 -10.080 -3.723 1.00 79.44 189 LEU A CA 1
ATOM 1517 C C . LEU A 1 189 ? 5.934 -9.494 -3.210 1.00 79.44 189 LEU A C 1
ATOM 1519 O O . LEU A 1 189 ? 5.777 -9.462 -2.002 1.00 79.44 189 LEU A O 1
ATOM 1523 N N . LEU A 1 190 ? 5.002 -9.107 -4.097 1.00 76.19 190 LEU A N 1
ATOM 1524 C CA . LEU A 1 190 ? 3.681 -8.581 -3.717 1.00 76.19 190 LEU A CA 1
ATOM 1525 C C . LEU A 1 190 ? 2.862 -9.590 -2.929 1.00 76.19 190 LEU A C 1
ATOM 1527 O O . LEU A 1 190 ? 2.077 -9.159 -2.107 1.00 76.19 190 LEU A O 1
ATOM 1531 N N . GLU A 1 191 ? 3.037 -10.888 -3.164 1.00 74.88 191 GLU A N 1
ATOM 1532 C CA . GLU A 1 191 ? 2.376 -11.944 -2.405 1.00 74.88 191 GLU A CA 1
ATOM 1533 C C . GLU A 1 191 ? 2.870 -11.977 -0.962 1.00 74.88 191 GLU A C 1
ATOM 1535 O O . GLU A 1 191 ? 2.057 -11.888 -0.058 1.00 74.88 191 GLU A O 1
ATOM 1540 N N . LYS A 1 192 ? 4.183 -12.000 -0.705 1.00 70.88 192 LYS A N 1
ATOM 1541 C CA . LYS A 1 192 ? 4.722 -11.878 0.663 1.00 70.88 192 LYS A CA 1
ATOM 1542 C C . LYS A 1 192 ? 4.342 -10.532 1.297 1.00 70.88 192 LYS A C 1
ATOM 1544 O O . LYS A 1 192 ? 3.928 -10.458 2.455 1.00 70.88 192 LYS A O 1
ATOM 1549 N N . VAL A 1 193 ? 4.418 -9.490 0.468 1.00 64.25 193 VAL A N 1
ATOM 1550 C CA . VAL A 1 193 ? 4.010 -8.089 0.669 1.00 64.25 193 VAL A CA 1
ATOM 1551 C C . VAL A 1 193 ? 2.476 -7.941 0.511 1.00 64.25 193 VAL A C 1
ATOM 1553 O O . VAL A 1 193 ? 1.990 -6.852 0.243 1.00 64.25 193 VAL A O 1
ATOM 1556 N N . MET A 1 194 ? 1.699 -9.021 0.706 1.00 55.06 194 MET A N 1
ATOM 1557 C CA . MET A 1 194 ? 0.233 -9.064 0.865 1.00 55.06 194 MET A CA 1
ATOM 1558 C C . MET A 1 194 ? -0.230 -10.142 1.867 1.00 55.06 194 MET A C 1
ATOM 1560 O O . MET A 1 194 ? -1.237 -9.941 2.533 1.00 55.06 194 MET A O 1
ATOM 1564 N N . GLN A 1 195 ? 0.474 -11.269 2.000 1.00 49.41 195 GLN A N 1
ATOM 1565 C CA . GLN A 1 195 ? 0.119 -12.425 2.833 1.00 49.41 195 GLN A CA 1
ATOM 1566 C C . GLN A 1 195 ? 0.671 -12.324 4.260 1.00 49.41 195 GLN A C 1
ATOM 1568 O O . GLN A 1 195 ? -0.012 -12.746 5.188 1.00 49.41 195 GLN A O 1
ATOM 1573 N N . ASN A 1 196 ? 1.861 -11.738 4.455 1.00 39.94 196 ASN A N 1
ATOM 1574 C CA . ASN A 1 196 ? 2.538 -11.730 5.765 1.00 39.94 196 ASN A CA 1
ATOM 1575 C C . ASN A 1 196 ? 2.705 -10.332 6.348 1.00 39.94 196 ASN A C 1
ATOM 1577 O O . ASN A 1 196 ? 2.408 -10.086 7.515 1.00 39.94 196 ASN A O 1
ATOM 1581 N N . TYR A 1 197 ? 3.115 -9.390 5.516 1.00 38.84 197 TYR A N 1
ATOM 1582 C CA . TYR A 1 197 ? 2.867 -7.983 5.770 1.00 38.84 197 TYR A CA 1
ATOM 1583 C C . TYR A 1 197 ? 2.052 -7.521 4.572 1.00 38.84 197 TYR A C 1
ATOM 1585 O O . TYR A 1 197 ? 2.484 -7.683 3.439 1.00 38.84 197 TYR A O 1
ATOM 1593 N N . LEU A 1 198 ? 0.830 -7.054 4.806 1.00 32.34 198 LEU A N 1
ATOM 1594 C CA . LEU A 1 198 ? -0.103 -6.692 3.741 1.00 32.34 198 LEU A CA 1
ATOM 1595 C C . LEU A 1 198 ? 0.325 -5.366 3.080 1.00 32.34 198 LEU A C 1
ATOM 1597 O O . LEU A 1 198 ? 0.412 -4.407 3.817 1.00 32.34 198 LEU A O 1
ATOM 1601 N N . PHE A 1 199 ? 0.501 -5.192 1.766 1.00 45.12 199 PHE A N 1
ATOM 1602 C CA . PHE A 1 199 ? 0.806 -3.854 1.209 1.00 45.12 199 PHE A CA 1
ATOM 1603 C C . PHE A 1 199 ? 0.157 -3.505 -0.135 1.00 45.12 199 PHE A C 1
ATOM 1605 O O . PHE A 1 199 ? -0.386 -4.342 -0.849 1.00 45.12 199 PHE A O 1
ATOM 1612 N N . ASN A 1 200 ? 0.273 -2.215 -0.483 1.00 34.44 200 ASN A N 1
ATOM 1613 C CA . ASN A 1 200 ? 0.125 -1.679 -1.833 1.00 34.44 200 ASN A CA 1
ATOM 1614 C C . ASN A 1 200 ? 1.238 -0.656 -2.129 1.00 34.44 200 ASN A C 1
ATOM 1616 O O . ASN A 1 200 ? 1.763 -0.025 -1.208 1.00 34.44 200 ASN A O 1
ATOM 1620 N N . ILE A 1 201 ? 1.591 -0.473 -3.401 1.00 40.47 201 ILE A N 1
ATOM 1621 C CA . ILE A 1 201 ? 2.631 0.476 -3.832 1.00 40.47 201 ILE A CA 1
ATOM 1622 C C . ILE A 1 201 ? 1.976 1.671 -4.498 1.00 40.47 201 ILE A C 1
ATOM 1624 O O . ILE A 1 201 ? 1.340 1.479 -5.521 1.00 40.47 201 ILE A O 1
ATOM 1628 N N . PHE A 1 202 ? 2.177 2.880 -3.978 1.00 37.12 202 PHE A N 1
ATOM 1629 C CA . PHE A 1 202 ? 1.661 4.114 -4.579 1.00 37.12 202 PHE A CA 1
ATOM 1630 C C . PHE A 1 202 ? 2.785 4.876 -5.293 1.00 37.12 202 PHE A C 1
ATOM 1632 O O . PHE A 1 202 ? 3.845 5.112 -4.705 1.00 37.12 202 PHE A O 1
ATOM 1639 N N . ILE A 1 203 ? 2.554 5.279 -6.543 1.00 41.12 203 ILE A N 1
ATOM 1640 C CA . ILE A 1 203 ? 3.446 6.164 -7.309 1.00 41.12 203 ILE A CA 1
ATOM 1641 C C . ILE A 1 203 ? 2.782 7.532 -7.431 1.00 41.12 203 ILE A C 1
ATOM 1643 O O . ILE A 1 203 ? 1.651 7.603 -7.903 1.00 41.12 203 ILE A O 1
ATOM 1647 N N . ALA A 1 204 ? 3.496 8.592 -7.045 1.00 40.53 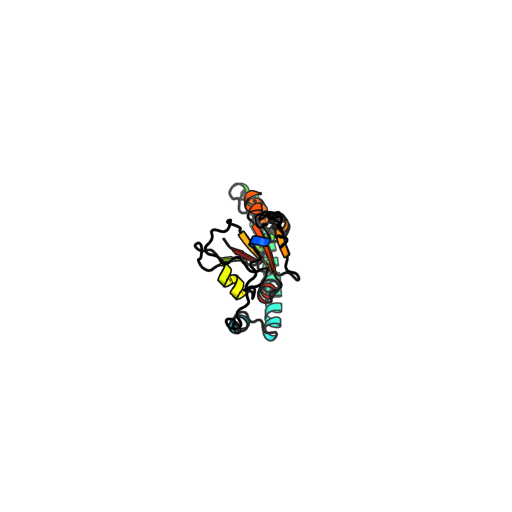204 ALA A N 1
ATOM 1648 C CA . ALA A 1 204 ? 3.166 9.981 -7.377 1.00 40.53 204 ALA A CA 1
ATOM 1649 C C . ALA A 1 204 ? 4.166 10.564 -8.389 1.00 40.53 204 ALA A C 1
ATOM 1651 O O . ALA A 1 204 ? 5.386 10.267 -8.283 1.00 40.53 204 ALA A O 1
#

Radius of gyration: 24.44 Å; chains: 1; bounding box: 39×42×106 Å

InterPro domains:
  IPR027417 P-loop containing nucleoside triphosphate hydrolase [G3DSA:3.40.50.300] (106-195)
  IPR027417 P-loop containing nucleoside triphosphate hydrolase [SSF52540] (81-131)
  IPR031692 EH domain-containing protein, N-terminal [PF16880] (69-100)
  IPR051943 TRAFAC Dynamin-like GTPase [PTHR43681] (11-193)